Protein AF-A0A8D1JU21-F1 (afdb_monomer)

Structure (mmCIF, N/CA/C/O backbone):
data_AF-A0A8D1JU21-F1
#
_entry.id   AF-A0A8D1JU21-F1
#
loop_
_atom_site.group_PDB
_atom_site.id
_atom_site.type_symbol
_atom_site.label_atom_id
_atom_site.label_alt_id
_atom_site.label_comp_id
_atom_site.label_asym_id
_atom_site.label_entity_id
_atom_site.label_seq_id
_atom_site.pdbx_PDB_ins_code
_atom_site.Cartn_x
_atom_site.Cartn_y
_atom_site.Cartn_z
_atom_site.occupancy
_atom_site.B_iso_or_equiv
_atom_site.auth_seq_id
_atom_site.auth_comp_id
_atom_site.auth_asym_id
_atom_site.auth_atom_id
_atom_site.pdbx_PDB_model_num
ATOM 1 N N . MET A 1 1 ? -14.571 -33.513 -12.467 1.00 45.59 1 MET A N 1
ATOM 2 C CA . MET A 1 1 ? -14.997 -32.861 -13.726 1.00 45.59 1 MET A CA 1
ATOM 3 C C . MET A 1 1 ? -14.667 -31.379 -13.607 1.00 45.59 1 MET A C 1
ATOM 5 O O . MET A 1 1 ? -15.220 -30.727 -12.728 1.00 45.59 1 MET A O 1
ATOM 9 N N . VAL A 1 2 ? -13.700 -30.871 -14.375 1.00 54.62 2 VAL A N 1
ATOM 10 C CA . VAL A 1 2 ? -13.316 -29.449 -14.320 1.00 54.62 2 VAL A CA 1
ATOM 11 C C . VAL A 1 2 ? -14.451 -28.636 -14.946 1.00 54.62 2 VAL A C 1
ATOM 13 O O . VAL A 1 2 ? -14.721 -28.775 -16.135 1.00 54.62 2 VAL A O 1
ATOM 16 N N . LYS A 1 3 ? -15.159 -27.831 -14.147 1.00 68.69 3 LYS A N 1
ATOM 17 C CA . LYS A 1 3 ? -16.147 -26.875 -14.665 1.00 68.69 3 LYS A CA 1
ATOM 18 C C . LYS A 1 3 ? -15.389 -25.673 -15.221 1.00 68.69 3 LYS A C 1
ATOM 20 O O . LYS A 1 3 ? -14.838 -24.890 -14.452 1.00 68.69 3 LYS A O 1
ATOM 25 N N . LEU A 1 4 ? -15.331 -25.556 -16.544 1.00 71.62 4 LEU A N 1
ATOM 26 C CA . LEU A 1 4 ? -14.787 -24.371 -17.205 1.00 71.62 4 LEU A CA 1
ATOM 27 C C . LEU A 1 4 ? -15.724 -23.177 -16.986 1.00 71.62 4 LEU A C 1
ATOM 29 O O . LEU A 1 4 ? -16.941 -23.344 -16.870 1.00 71.62 4 LEU A O 1
ATOM 33 N N . ALA A 1 5 ? -15.153 -21.975 -16.910 1.00 70.94 5 ALA A N 1
ATOM 34 C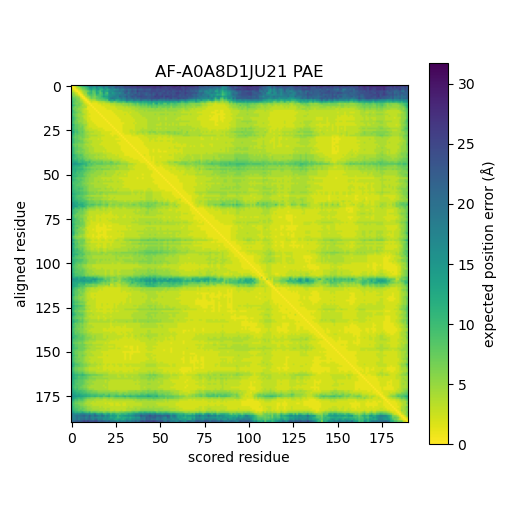 CA . ALA A 1 5 ? -15.939 -20.756 -16.779 1.00 70.94 5 ALA A CA 1
ATOM 35 C C . ALA A 1 5 ? -16.874 -20.596 -17.998 1.00 70.94 5 ALA A C 1
ATOM 37 O O . ALA A 1 5 ? -16.442 -20.841 -19.128 1.00 70.94 5 ALA A O 1
ATOM 38 N N . PRO A 1 6 ? -18.145 -20.200 -17.800 1.00 77.00 6 PRO A N 1
ATOM 39 C CA . PRO A 1 6 ? -19.079 -20.004 -18.905 1.00 77.00 6 PRO A CA 1
ATOM 40 C C . PRO A 1 6 ? -18.569 -18.920 -19.867 1.00 77.00 6 PRO A C 1
ATOM 42 O O . PRO A 1 6 ? -17.953 -17.946 -19.448 1.00 77.00 6 PRO A O 1
ATOM 45 N N . LEU A 1 7 ? -18.836 -19.057 -21.169 1.00 70.25 7 LEU A N 1
ATOM 46 C CA . LEU A 1 7 ? -18.402 -18.073 -22.177 1.00 70.25 7 LEU A CA 1
ATOM 47 C C . LEU A 1 7 ? -19.154 -16.729 -22.048 1.00 70.25 7 LEU A C 1
ATOM 49 O O . LEU A 1 7 ? -18.625 -15.665 -22.374 1.00 70.25 7 LEU A O 1
ATOM 53 N N . SER A 1 8 ? -20.380 -16.757 -21.519 1.00 76.50 8 SER A N 1
ATOM 54 C CA . SER A 1 8 ? -21.274 -15.607 -21.341 1.00 76.50 8 SER A CA 1
ATOM 55 C C . SER A 1 8 ? -21.279 -15.081 -19.899 1.00 76.50 8 SER A C 1
ATOM 57 O O . SER A 1 8 ? -22.296 -15.065 -19.212 1.00 76.50 8 SER A O 1
ATOM 59 N N . VAL A 1 9 ? -20.122 -14.627 -19.414 1.00 80.88 9 VAL A N 1
ATOM 60 C CA . VAL A 1 9 ? -20.016 -13.968 -18.099 1.00 80.88 9 VAL A CA 1
ATOM 61 C C . VAL A 1 9 ? -20.436 -12.491 -18.202 1.00 80.88 9 VAL A C 1
ATOM 63 O O . VAL A 1 9 ? -19.912 -11.799 -19.088 1.00 80.88 9 VAL A O 1
ATOM 66 N N . PRO A 1 10 ? -21.313 -11.982 -17.304 1.00 89.06 10 PRO A N 1
ATOM 67 C CA . PRO A 1 10 ? -21.701 -10.571 -17.259 1.00 89.06 10 PRO A CA 1
ATOM 68 C C . PRO A 1 10 ? -20.497 -9.631 -17.169 1.00 89.06 10 PRO A C 1
ATOM 70 O O . PRO A 1 10 ? -19.487 -9.961 -16.546 1.00 89.06 10 PRO A O 1
ATOM 73 N N . TRP A 1 11 ? -20.614 -8.433 -17.746 1.00 88.44 11 TRP A N 1
ATOM 74 C CA . TRP A 1 11 ? -19.519 -7.455 -17.795 1.00 88.44 11 TRP A CA 1
ATOM 75 C C . TRP A 1 11 ? -18.930 -7.135 -16.415 1.00 88.44 11 TRP A 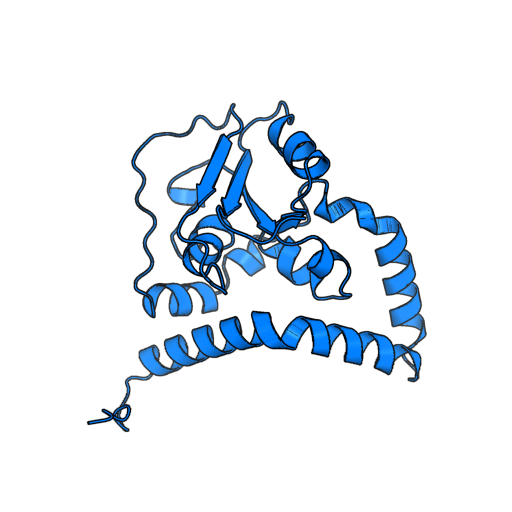C 1
ATOM 77 O O . TRP A 1 11 ? -17.713 -7.101 -16.246 1.00 88.44 11 TRP A O 1
ATOM 87 N N . GLU A 1 12 ? -19.781 -6.995 -15.401 1.00 91.06 12 GLU A N 1
ATOM 88 C CA . GLU A 1 12 ? -19.350 -6.729 -14.029 1.00 91.06 12 GLU A CA 1
ATOM 89 C C . GLU A 1 12 ? -18.441 -7.834 -13.476 1.00 91.06 12 GLU A C 1
ATOM 91 O O . GLU A 1 12 ? -17.374 -7.550 -12.936 1.00 91.06 12 GLU A O 1
ATOM 96 N N . ARG A 1 13 ? -18.789 -9.106 -13.695 1.00 91.25 13 ARG A N 1
ATOM 97 C CA . ARG A 1 13 ? -17.954 -10.243 -13.281 1.00 91.25 13 ARG A CA 1
ATOM 98 C C . ARG A 1 13 ? -16.607 -10.271 -14.010 1.00 91.25 13 ARG A C 1
ATOM 100 O O . ARG A 1 13 ? -15.609 -10.696 -13.426 1.00 91.25 13 ARG A O 1
ATOM 107 N N . ARG A 1 14 ? -16.535 -9.769 -15.248 1.00 93.06 14 ARG A N 1
ATOM 108 C CA . ARG A 1 14 ? -15.261 -9.605 -15.972 1.00 93.06 14 ARG A CA 1
ATOM 109 C C . ARG A 1 14 ? -14.391 -8.524 -15.335 1.00 93.06 14 ARG A C 1
ATOM 111 O O . ARG A 1 14 ? -13.206 -8.761 -15.140 1.00 93.06 14 ARG A O 1
ATOM 118 N N . LEU A 1 15 ? -14.973 -7.384 -14.956 1.00 94.62 15 LEU A N 1
ATOM 119 C CA . LEU A 1 15 ? -14.255 -6.318 -14.245 1.00 94.62 15 LEU A CA 1
ATOM 120 C C . LEU A 1 15 ? -13.762 -6.774 -12.867 1.00 94.62 15 LEU A C 1
ATOM 122 O O . LEU A 1 15 ? -12.632 -6.476 -12.496 1.00 94.62 15 LEU A O 1
ATOM 126 N N . GLN A 1 16 ? -14.573 -7.542 -12.139 1.00 95.94 16 GLN A N 1
ATOM 127 C CA . GLN A 1 16 ? -14.177 -8.179 -10.881 1.00 95.94 16 GLN A CA 1
ATOM 128 C C . GLN A 1 16 ? -13.002 -9.143 -11.071 1.00 95.94 16 GLN A C 1
ATOM 130 O O . GLN A 1 16 ? -12.009 -9.055 -10.354 1.00 95.94 16 GLN A O 1
ATOM 135 N N . THR A 1 17 ? -13.065 -10.000 -12.092 1.00 94.50 17 THR A N 1
ATOM 136 C CA . THR A 1 17 ? -11.958 -10.907 -12.428 1.00 94.50 17 THR A CA 1
ATOM 137 C C . THR A 1 17 ? -10.700 -10.125 -12.812 1.00 94.50 17 THR A C 1
ATOM 139 O O . THR A 1 17 ? -9.615 -10.442 -12.337 1.00 94.50 17 THR A O 1
ATOM 142 N N . LEU A 1 18 ? -10.832 -9.062 -13.613 1.00 95.25 18 LEU A N 1
ATOM 143 C CA . LEU A 1 18 ? -9.720 -8.188 -13.991 1.00 95.25 18 LEU A CA 1
ATOM 144 C C . LEU A 1 18 ? -9.098 -7.491 -12.774 1.00 95.25 18 LEU A C 1
ATOM 146 O O . LEU A 1 18 ? -7.877 -7.416 -12.685 1.00 95.25 18 LEU A O 1
ATOM 150 N N . ALA A 1 19 ? -9.911 -7.019 -11.828 1.00 95.88 19 ALA A N 1
ATOM 151 C CA . ALA A 1 19 ? -9.435 -6.412 -10.588 1.00 95.88 19 ALA A CA 1
ATOM 152 C C . ALA A 1 19 ? -8.627 -7.409 -9.745 1.00 95.88 19 ALA A C 1
ATOM 154 O O . ALA A 1 19 ? -7.557 -7.073 -9.245 1.00 95.88 19 ALA A O 1
ATOM 155 N N . VAL A 1 20 ? -9.092 -8.657 -9.638 1.00 95.12 20 VAL A N 1
ATOM 156 C CA . VAL A 1 20 ? -8.354 -9.715 -8.932 1.00 95.12 20 VAL A CA 1
ATOM 157 C C . VAL A 1 20 ? -7.071 -10.094 -9.667 1.00 95.12 20 VAL A C 1
ATOM 159 O O . VAL A 1 20 ? -6.035 -10.252 -9.029 1.00 95.12 20 VAL A O 1
ATOM 162 N N . LEU A 1 21 ? -7.097 -10.190 -10.998 1.00 94.75 21 LEU A N 1
ATOM 163 C CA . LEU A 1 21 ? -5.889 -10.432 -11.791 1.00 94.75 21 LEU A CA 1
ATOM 164 C C . LEU A 1 21 ? -4.874 -9.300 -11.623 1.00 94.75 21 LEU A C 1
ATOM 166 O O . LEU A 1 21 ? -3.693 -9.573 -11.425 1.00 94.75 21 LEU A O 1
ATOM 170 N N . GLN A 1 22 ? -5.328 -8.045 -11.640 1.00 94.56 22 GLN A N 1
ATOM 171 C CA . GLN A 1 22 ? -4.485 -6.888 -11.362 1.00 94.56 22 GLN A CA 1
ATOM 172 C C . GLN A 1 22 ? -3.894 -6.964 -9.951 1.00 94.56 22 GLN A C 1
ATOM 174 O O . GLN A 1 22 ? -2.698 -6.746 -9.803 1.00 94.56 22 GLN A O 1
ATOM 179 N N . TRP A 1 23 ? -4.686 -7.319 -8.936 1.00 94.25 23 TRP A N 1
ATOM 180 C CA . TRP A 1 23 ? -4.211 -7.506 -7.563 1.00 94.25 23 TRP A CA 1
ATOM 181 C C . TRP A 1 23 ? -3.122 -8.585 -7.461 1.00 94.25 23 TRP A C 1
ATOM 183 O O . TRP A 1 23 ? -2.042 -8.335 -6.925 1.00 94.25 23 TRP A O 1
ATOM 193 N N . VAL A 1 24 ? -3.374 -9.766 -8.031 1.00 93.69 24 VAL A N 1
ATOM 194 C CA . VAL A 1 24 ? -2.421 -10.888 -8.048 1.00 93.69 24 VAL A CA 1
ATOM 195 C C . VAL A 1 24 ? -1.141 -10.502 -8.788 1.00 93.69 24 VAL A C 1
ATOM 197 O O . VAL A 1 24 ? -0.042 -10.741 -8.292 1.00 93.69 24 VAL A O 1
ATOM 200 N N . PHE A 1 25 ? -1.265 -9.858 -9.949 1.00 93.12 25 PHE A N 1
ATOM 201 C CA . PHE A 1 25 ? -0.121 -9.381 -10.720 1.00 93.12 25 PHE A CA 1
ATOM 202 C C . PHE A 1 25 ? 0.678 -8.318 -9.959 1.00 93.12 25 PHE A C 1
ATOM 204 O O . PHE A 1 25 ? 1.908 -8.365 -9.938 1.00 93.12 25 PHE A O 1
ATOM 211 N N . SER A 1 26 ? -0.009 -7.391 -9.287 1.00 91.12 26 SER A N 1
ATOM 212 C CA . SER A 1 26 ? 0.632 -6.378 -8.452 1.00 91.12 26 SER A CA 1
ATOM 213 C C . SER A 1 26 ? 1.440 -6.991 -7.314 1.00 91.12 26 SER A C 1
ATOM 215 O O . SER A 1 26 ? 2.518 -6.494 -7.014 1.00 91.12 26 SER A O 1
ATOM 217 N N . PHE A 1 27 ? 0.962 -8.079 -6.715 1.00 88.44 27 PHE A N 1
ATOM 218 C CA . PHE A 1 27 ? 1.704 -8.780 -5.672 1.00 88.44 27 PHE A CA 1
ATOM 219 C C . PHE A 1 27 ? 2.900 -9.575 -6.222 1.00 88.44 27 PHE A C 1
ATOM 221 O O . PHE A 1 27 ? 3.970 -9.566 -5.622 1.00 88.44 27 PHE A O 1
ATOM 228 N N . LEU A 1 28 ? 2.739 -10.266 -7.358 1.00 91.44 28 LEU A N 1
ATOM 229 C CA . LEU A 1 28 ? 3.747 -11.210 -7.859 1.00 91.44 28 LEU A CA 1
ATOM 230 C C . LEU A 1 28 ? 4.838 -10.581 -8.731 1.00 91.44 28 LEU A C 1
ATOM 232 O O . LEU A 1 28 ? 5.959 -11.086 -8.724 1.00 91.44 28 LEU A O 1
ATOM 236 N N . ALA A 1 29 ? 4.510 -9.548 -9.513 1.00 94.94 29 ALA A N 1
ATOM 237 C CA . ALA A 1 29 ? 5.364 -9.068 -10.603 1.00 94.94 29 ALA A CA 1
ATOM 238 C C . ALA A 1 29 ? 5.691 -7.568 -10.551 1.00 94.94 29 ALA A C 1
ATOM 240 O O . ALA A 1 29 ? 6.676 -7.139 -11.156 1.00 94.94 29 ALA A O 1
ATOM 241 N N . LEU A 1 30 ? 4.885 -6.744 -9.870 1.00 95.38 30 LEU A N 1
ATOM 242 C CA . LEU A 1 30 ? 5.049 -5.287 -9.937 1.00 95.38 30 LEU A CA 1
ATOM 243 C C . LEU A 1 30 ? 6.392 -4.826 -9.375 1.00 95.38 30 LEU A C 1
ATOM 245 O O . LEU A 1 30 ? 7.040 -3.986 -9.984 1.00 95.38 30 LEU A O 1
ATOM 249 N N . ALA A 1 31 ? 6.844 -5.398 -8.263 1.00 95.38 31 ALA A N 1
ATOM 250 C CA . ALA A 1 31 ? 8.130 -5.053 -7.669 1.00 95.38 31 ALA A CA 1
ATOM 251 C C . ALA A 1 31 ? 9.319 -5.352 -8.601 1.00 95.38 31 ALA A C 1
ATOM 253 O O . ALA A 1 31 ? 10.248 -4.550 -8.731 1.00 95.38 31 ALA A O 1
ATOM 254 N N . GLN A 1 32 ? 9.270 -6.487 -9.295 1.00 96.56 32 GLN A N 1
ATOM 255 C CA . GLN A 1 32 ? 10.274 -6.910 -10.264 1.00 96.56 32 GLN A CA 1
ATOM 256 C C . GLN A 1 32 ? 10.259 -5.971 -11.469 1.00 96.56 32 GLN A C 1
ATOM 258 O O . GLN A 1 32 ? 11.313 -5.499 -11.890 1.00 96.56 32 GLN A O 1
ATOM 263 N N . ILE A 1 33 ? 9.071 -5.623 -11.971 1.00 97.12 33 ILE A N 1
ATOM 264 C CA . ILE A 1 33 ? 8.912 -4.651 -13.058 1.00 97.12 33 ILE A CA 1
ATOM 265 C C . ILE A 1 33 ? 9.464 -3.290 -12.642 1.00 97.12 33 ILE A C 1
ATOM 267 O O . ILE A 1 33 ? 10.258 -2.715 -13.379 1.00 97.12 33 ILE A O 1
ATOM 271 N N . CYS A 1 34 ? 9.115 -2.787 -11.457 1.00 97.00 34 CYS A N 1
ATOM 272 C CA . CYS A 1 34 ? 9.636 -1.522 -10.949 1.00 97.00 34 CYS A CA 1
ATOM 273 C C . CYS A 1 34 ? 11.168 -1.529 -10.845 1.00 97.00 34 CYS A C 1
ATOM 275 O O . CYS A 1 34 ? 11.807 -0.539 -11.196 1.00 97.00 34 CYS A O 1
ATOM 277 N N . THR A 1 35 ? 11.760 -2.651 -10.431 1.00 96.31 35 THR A N 1
ATOM 278 C CA . THR A 1 35 ? 13.218 -2.825 -10.370 1.00 96.31 35 THR A CA 1
ATOM 279 C C . THR A 1 35 ? 13.847 -2.791 -11.762 1.00 96.31 35 THR A C 1
ATOM 281 O O . THR A 1 35 ? 14.789 -2.035 -11.992 1.00 96.31 35 THR A O 1
ATOM 284 N N . VAL A 1 36 ? 13.303 -3.556 -12.714 1.00 97.31 36 VAL A N 1
ATOM 285 C CA . VAL A 1 36 ? 13.782 -3.584 -14.106 1.00 97.31 36 VAL A CA 1
ATOM 286 C C . VAL A 1 36 ? 13.641 -2.213 -14.761 1.00 97.31 36 VAL A C 1
ATOM 288 O O . VAL A 1 36 ? 14.565 -1.769 -15.432 1.00 97.31 36 VAL A O 1
ATOM 291 N N . VAL A 1 37 ? 12.528 -1.512 -14.536 1.00 96.81 37 VAL A N 1
ATOM 292 C CA . VAL A 1 37 ? 12.309 -0.151 -15.042 1.00 96.81 37 VAL A CA 1
ATOM 293 C C . VAL A 1 37 ? 13.323 0.815 -14.439 1.00 96.81 37 VAL A C 1
ATOM 295 O O . VAL A 1 37 ? 13.950 1.567 -15.179 1.00 96.81 37 VAL A O 1
ATOM 298 N N . PHE A 1 38 ? 13.531 0.782 -13.120 1.00 97.00 38 PHE A N 1
ATOM 299 C CA . PHE A 1 38 ? 14.497 1.652 -12.451 1.00 97.00 38 PHE A CA 1
ATOM 300 C C . PHE A 1 38 ? 15.920 1.454 -12.994 1.00 97.00 38 PHE A C 1
ATOM 302 O O . PHE A 1 38 ? 16.578 2.429 -13.364 1.00 97.00 38 PHE A O 1
ATOM 309 N N . ILE A 1 39 ? 16.365 0.195 -13.097 1.00 96.50 39 ILE A N 1
ATOM 310 C CA . ILE A 1 39 ? 17.678 -0.165 -13.647 1.00 96.50 39 ILE A CA 1
ATOM 311 C C . ILE A 1 39 ? 17.759 0.219 -15.125 1.00 96.50 39 ILE A C 1
ATOM 313 O O . ILE A 1 39 ? 18.716 0.862 -15.538 1.00 96.50 39 ILE A O 1
ATOM 317 N N . GLY A 1 40 ? 16.743 -0.117 -15.919 1.00 96.56 40 GLY A N 1
ATOM 318 C CA . GLY A 1 40 ? 16.687 0.206 -17.341 1.00 96.56 40 GLY A CA 1
ATOM 319 C C . GLY A 1 40 ? 16.809 1.706 -17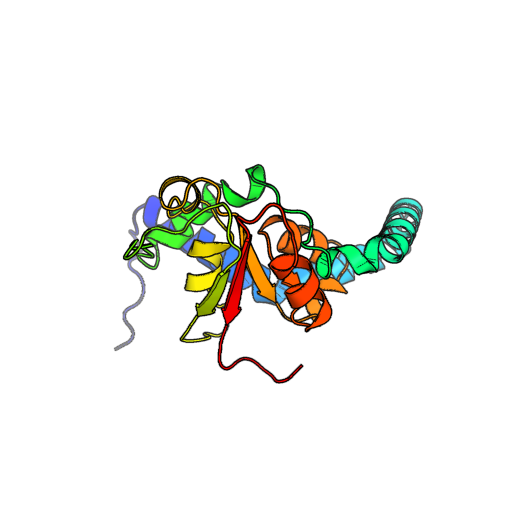.599 1.00 96.56 40 GLY A C 1
ATOM 320 O O . GLY A 1 40 ? 17.590 2.110 -18.453 1.00 96.56 40 GLY A O 1
ATOM 321 N N . LEU A 1 41 ? 16.120 2.544 -16.815 1.00 96.38 41 LEU A N 1
ATOM 322 C CA . LEU A 1 41 ? 16.187 4.003 -16.936 1.00 96.38 41 LEU A CA 1
ATOM 323 C C . LEU A 1 41 ? 17.608 4.556 -16.740 1.00 96.38 41 LEU A C 1
ATOM 325 O O . LEU A 1 41 ? 17.960 5.514 -17.432 1.00 96.38 41 LEU A O 1
ATOM 329 N N . LEU A 1 42 ? 18.440 3.935 -15.890 1.00 95.75 42 LEU A N 1
ATOM 330 C CA . LEU A 1 42 ? 19.850 4.322 -15.704 1.00 95.75 42 LEU A CA 1
ATOM 331 C C . LEU A 1 42 ? 20.686 4.163 -16.983 1.00 95.75 42 LEU A C 1
ATOM 333 O O . LEU A 1 42 ? 21.656 4.892 -17.163 1.00 95.75 42 LEU A O 1
ATOM 337 N N . PHE A 1 43 ? 20.295 3.262 -17.887 1.00 96.56 43 PHE A N 1
ATOM 338 C CA . PHE A 1 43 ? 20.970 3.028 -19.170 1.00 96.56 43 PHE A CA 1
ATOM 339 C C . PHE A 1 43 ? 20.336 3.797 -20.340 1.00 96.56 43 PHE A C 1
ATOM 341 O O . PHE A 1 43 ? 20.671 3.562 -21.500 1.00 96.56 43 PHE A O 1
ATOM 348 N N . THR A 1 44 ? 19.415 4.723 -20.064 1.00 96.50 44 THR A N 1
ATOM 349 C CA . THR A 1 44 ? 18.767 5.559 -21.086 1.00 96.50 44 THR A CA 1
ATOM 350 C C . THR A 1 44 ? 19.130 7.033 -20.918 1.00 96.50 44 THR A C 1
ATOM 352 O O . THR A 1 44 ? 19.730 7.448 -19.928 1.00 96.50 44 THR A O 1
ATOM 355 N N . ARG A 1 45 ? 18.669 7.878 -21.850 1.00 95.56 45 ARG A N 1
ATOM 356 C CA . ARG A 1 45 ? 18.757 9.346 -21.730 1.00 95.56 45 ARG A CA 1
ATOM 357 C C . ARG A 1 45 ? 18.078 9.918 -20.471 1.00 95.56 45 ARG A C 1
ATOM 359 O O . ARG A 1 45 ? 18.289 11.080 -20.153 1.00 95.56 45 ARG A O 1
ATOM 366 N N . PHE A 1 46 ? 17.253 9.123 -19.785 1.00 94.69 46 PHE A N 1
ATOM 367 C CA . PHE A 1 46 ? 16.499 9.510 -18.591 1.00 94.69 46 PHE A CA 1
ATOM 368 C C . PHE A 1 46 ? 17.220 9.177 -17.273 1.00 94.69 46 PHE A C 1
ATOM 370 O O . PHE A 1 46 ? 16.612 9.295 -16.210 1.00 94.69 46 PHE A O 1
ATOM 377 N N . TRP A 1 47 ? 18.500 8.787 -17.313 1.00 96.44 47 TRP A N 1
ATOM 378 C CA . TRP A 1 47 ? 19.273 8.378 -16.132 1.00 96.44 47 TRP A CA 1
ATOM 379 C C . TRP A 1 47 ? 19.262 9.413 -14.997 1.00 96.44 47 TRP A C 1
ATOM 381 O O . TRP A 1 47 ? 19.247 9.043 -13.822 1.00 96.44 47 TRP A O 1
ATOM 391 N N . SER A 1 48 ? 19.214 10.708 -15.329 1.00 95.88 48 SER A N 1
ATOM 392 C CA . SER A 1 48 ? 19.182 11.794 -14.347 1.00 95.88 48 SER A CA 1
ATOM 393 C C . SER A 1 48 ? 17.946 11.719 -13.447 1.00 95.88 48 SER A C 1
ATOM 395 O O . SER A 1 48 ? 18.063 11.931 -12.242 1.00 95.88 48 SER A O 1
ATOM 397 N N . PHE A 1 49 ? 16.783 11.325 -13.980 1.00 95.31 49 PHE A N 1
ATOM 398 C CA . PHE A 1 49 ? 15.577 11.104 -13.176 1.00 95.31 49 PHE A CA 1
ATOM 399 C C . PHE A 1 49 ? 15.751 9.947 -12.193 1.00 95.31 49 PHE A C 1
ATOM 401 O O . PHE A 1 49 ? 15.347 10.068 -11.038 1.00 95.31 49 PHE A O 1
ATOM 408 N N . SER A 1 50 ? 16.392 8.853 -12.615 1.00 95.62 50 SER A N 1
ATOM 409 C CA . SER A 1 50 ? 16.693 7.733 -11.719 1.00 95.62 50 SER A CA 1
ATOM 410 C C . SER A 1 50 ? 17.649 8.137 -10.601 1.00 95.62 50 SER A C 1
ATOM 412 O O . SER A 1 50 ? 17.431 7.734 -9.465 1.00 95.62 50 SER A O 1
ATOM 414 N N . ILE A 1 51 ? 18.664 8.962 -10.876 1.00 96.75 51 ILE A N 1
ATOM 415 C CA . ILE A 1 51 ? 19.596 9.451 -9.844 1.00 96.75 51 ILE A CA 1
ATOM 416 C C . ILE A 1 51 ? 18.911 10.408 -8.867 1.00 96.75 51 ILE A C 1
ATOM 418 O O . ILE A 1 51 ? 19.102 10.286 -7.655 1.00 96.75 51 ILE A O 1
ATOM 422 N N . LEU A 1 52 ? 18.071 11.320 -9.362 1.00 97.00 52 LEU A N 1
ATOM 423 C CA . LEU A 1 52 ? 17.264 12.194 -8.507 1.00 97.00 52 LEU A CA 1
ATOM 424 C C . LEU A 1 52 ? 16.325 11.374 -7.614 1.00 97.00 52 LEU A C 1
ATOM 426 O O . LEU A 1 52 ? 16.283 11.590 -6.402 1.00 97.00 52 LEU A O 1
ATOM 430 N N . TYR A 1 53 ? 15.634 10.385 -8.187 1.00 96.56 53 TYR A N 1
ATOM 431 C CA . TYR A 1 53 ? 14.785 9.474 -7.426 1.00 96.56 53 TYR A CA 1
ATOM 432 C C . TYR A 1 53 ? 15.587 8.639 -6.423 1.00 96.56 53 TYR A C 1
ATOM 434 O O . TYR A 1 53 ? 15.143 8.483 -5.294 1.00 96.56 53 TYR A O 1
ATOM 442 N N . ALA A 1 54 ? 16.767 8.131 -6.788 1.00 96.62 54 ALA A N 1
ATOM 443 C CA . ALA A 1 54 ? 17.632 7.354 -5.898 1.00 96.62 54 ALA A CA 1
ATOM 444 C C . ALA A 1 54 ? 18.122 8.185 -4.709 1.00 96.62 54 ALA A C 1
ATOM 4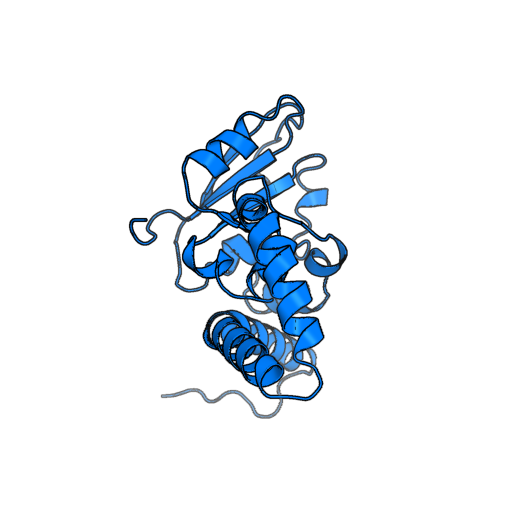46 O O . ALA A 1 54 ? 18.148 7.704 -3.579 1.00 96.62 54 ALA A O 1
ATOM 447 N N . THR A 1 55 ? 18.469 9.447 -4.963 1.00 97.44 55 THR A N 1
ATOM 448 C CA . THR A 1 55 ? 18.879 10.396 -3.924 1.00 97.44 55 THR A CA 1
ATOM 449 C C . THR A 1 55 ? 17.727 10.639 -2.961 1.00 97.44 55 THR A C 1
ATOM 451 O O . THR A 1 55 ? 17.888 10.471 -1.755 1.00 97.44 55 THR A O 1
ATOM 454 N N . TRP A 1 56 ? 16.542 10.958 -3.491 1.00 97.06 56 TRP A N 1
ATOM 455 C CA . TRP A 1 56 ? 15.342 11.099 -2.675 1.00 97.06 56 TRP A CA 1
ATOM 456 C C . TRP A 1 56 ? 15.045 9.814 -1.901 1.00 97.06 56 TRP A C 1
ATOM 458 O O . TRP A 1 56 ? 14.866 9.866 -0.695 1.00 97.06 56 TRP A O 1
ATOM 468 N N . TRP A 1 57 ? 15.085 8.653 -2.555 1.00 96.00 57 TRP A N 1
ATOM 469 C CA . TRP A 1 57 ? 14.874 7.351 -1.931 1.00 96.00 57 TRP A CA 1
ATOM 470 C C . TRP A 1 57 ? 15.807 7.108 -0.747 1.00 96.00 57 TRP A C 1
ATOM 472 O O . TRP A 1 57 ? 15.345 6.701 0.317 1.00 96.00 57 TRP A O 1
ATOM 482 N N . TYR A 1 58 ? 17.095 7.399 -0.899 1.00 96.12 58 TYR A N 1
ATOM 483 C CA . TYR A 1 58 ? 18.056 7.244 0.184 1.00 96.12 58 TYR A CA 1
ATOM 484 C C . TYR A 1 58 ? 17.746 8.161 1.375 1.00 96.12 58 TYR A C 1
ATOM 486 O O . TYR A 1 58 ? 17.766 7.703 2.518 1.00 96.12 58 TYR A O 1
ATOM 494 N N . LEU A 1 59 ? 17.426 9.432 1.112 1.00 96.50 59 LEU A N 1
ATOM 495 C CA . LEU A 1 59 ? 17.039 10.399 2.148 1.00 96.50 59 LEU A CA 1
ATOM 496 C C . LEU A 1 59 ? 15.721 10.016 2.836 1.00 96.50 59 LEU A C 1
ATOM 498 O O . LEU A 1 59 ? 15.495 10.346 3.994 1.00 96.50 59 LEU A O 1
ATOM 502 N N . ASP A 1 60 ? 14.863 9.309 2.114 1.00 96.06 60 ASP A N 1
ATOM 503 C CA . ASP A 1 60 ? 13.490 9.004 2.482 1.00 96.06 60 ASP A CA 1
ATOM 504 C C . ASP A 1 60 ? 13.289 7.625 3.136 1.00 96.06 60 ASP A C 1
ATOM 506 O O . ASP A 1 60 ? 12.167 7.236 3.481 1.00 96.06 60 ASP A O 1
ATOM 510 N N . ARG A 1 61 ? 14.379 6.868 3.295 1.00 93.00 61 ARG A N 1
ATOM 511 C CA . ARG A 1 61 ? 14.389 5.447 3.676 1.00 93.00 61 ARG A CA 1
ATOM 512 C C . ARG A 1 61 ? 13.645 5.115 4.971 1.00 93.00 61 ARG A C 1
ATOM 514 O O . ARG A 1 61 ? 13.148 4.003 5.094 1.00 93.00 61 ARG A O 1
ATOM 521 N N . ASP A 1 62 ? 13.545 6.064 5.901 1.00 94.88 62 ASP A N 1
ATOM 522 C CA . ASP A 1 62 ? 12.932 5.843 7.215 1.00 94.88 62 ASP A CA 1
ATOM 523 C C . ASP A 1 62 ? 11.401 6.015 7.196 1.00 94.88 62 ASP A C 1
ATOM 525 O O . ASP A 1 62 ? 10.713 5.629 8.141 1.00 94.88 62 ASP A O 1
ATOM 529 N N . THR A 1 63 ? 10.825 6.550 6.114 1.00 95.44 63 THR A N 1
ATOM 530 C CA . THR A 1 63 ? 9.380 6.833 6.046 1.00 95.44 63 THR A CA 1
ATOM 531 C C . THR A 1 63 ? 8.469 5.610 6.228 1.00 95.44 63 THR A C 1
ATOM 533 O O . THR A 1 63 ? 7.470 5.733 6.944 1.00 95.44 63 THR A O 1
ATOM 536 N N . PRO A 1 64 ? 8.770 4.424 5.661 1.00 94.31 64 PRO A N 1
ATOM 537 C CA . PRO A 1 64 ? 8.001 3.206 5.927 1.00 94.31 64 PRO A CA 1
ATOM 538 C C . PRO A 1 64 ? 7.890 2.867 7.416 1.00 94.31 64 PRO A C 1
ATOM 540 O O . PRO A 1 64 ? 6.855 2.367 7.856 1.00 94.31 64 PRO A O 1
ATOM 543 N N . HIS A 1 65 ? 8.929 3.192 8.190 1.00 94.56 65 HIS A N 1
ATOM 544 C CA . HIS A 1 65 ? 8.980 2.972 9.631 1.00 94.56 65 HIS A CA 1
ATOM 545 C C . HIS A 1 65 ? 8.208 4.057 10.398 1.00 94.56 65 HIS A C 1
ATOM 547 O O . HIS A 1 65 ? 7.712 3.820 11.492 1.00 94.56 65 HIS A O 1
ATOM 553 N N . GLN A 1 66 ? 8.014 5.238 9.811 1.00 93.69 66 GLN A N 1
ATOM 554 C CA . GLN A 1 66 ? 7.388 6.397 10.461 1.00 93.69 66 GLN A CA 1
ATOM 555 C C . GLN A 1 66 ? 5.907 6.604 10.076 1.00 93.69 66 GLN A C 1
ATOM 557 O O . GLN A 1 66 ? 5.364 7.708 10.164 1.00 93.69 66 GLN A O 1
ATOM 562 N N . GLY A 1 67 ? 5.222 5.530 9.668 1.00 90.50 67 GLY A N 1
ATOM 563 C CA . GLY A 1 67 ? 3.792 5.540 9.329 1.00 90.50 67 GLY A CA 1
ATOM 564 C C . GLY A 1 67 ? 3.474 5.681 7.836 1.00 90.50 67 GLY A C 1
ATOM 565 O O . GLY A 1 67 ? 2.296 5.702 7.474 1.00 90.50 67 GLY A O 1
ATOM 566 N N . GLY A 1 68 ? 4.495 5.736 6.973 1.00 92.88 68 GLY A N 1
ATOM 567 C CA . GLY A 1 68 ? 4.346 5.739 5.518 1.00 92.88 68 GLY A CA 1
ATOM 568 C C . GLY A 1 68 ? 3.725 7.018 4.938 1.00 92.88 68 GLY A C 1
ATOM 569 O O . GLY A 1 68 ? 3.626 8.057 5.591 1.00 92.88 68 GLY A O 1
ATOM 570 N N . ARG A 1 69 ? 3.294 6.939 3.673 1.00 93.50 69 ARG A N 1
ATOM 571 C CA . ARG A 1 69 ? 2.630 8.023 2.922 1.00 93.50 69 ARG A CA 1
ATOM 572 C C . ARG A 1 69 ? 1.292 7.579 2.364 1.00 93.50 69 ARG A C 1
ATOM 574 O O . ARG A 1 69 ? 1.157 7.326 1.171 1.00 93.50 69 ARG A O 1
ATOM 581 N N . ARG A 1 70 ? 0.294 7.493 3.230 1.00 95.06 70 ARG A N 1
ATOM 582 C CA . ARG A 1 70 ? -1.060 7.107 2.834 1.00 95.06 70 ARG A CA 1
ATOM 583 C C . ARG A 1 70 ? -1.687 8.123 1.864 1.00 95.06 70 ARG A C 1
ATOM 585 O O . ARG A 1 70 ? -1.558 9.327 2.062 1.00 95.06 70 ARG A O 1
ATOM 592 N N . SER A 1 71 ? -2.414 7.635 0.856 1.00 96.50 71 SER A N 1
ATOM 593 C CA . SER A 1 71 ? -3.136 8.449 -0.130 1.00 96.50 71 SER A CA 1
ATOM 594 C C . SER A 1 71 ? -4.603 8.039 -0.218 1.00 96.50 71 SER A C 1
ATOM 596 O O . SER A 1 71 ? -4.926 6.960 -0.713 1.00 96.50 71 SER A O 1
ATOM 598 N N . GLU A 1 72 ? -5.516 8.921 0.195 1.00 95.62 72 GLU A N 1
ATOM 599 C CA . GLU A 1 72 ? -6.958 8.645 0.105 1.00 95.62 72 GLU A CA 1
ATOM 600 C C . GLU A 1 72 ? -7.437 8.427 -1.329 1.00 95.62 72 GLU A C 1
ATOM 602 O O . GLU A 1 72 ? -8.327 7.613 -1.564 1.00 95.62 72 GLU A O 1
ATOM 607 N N . ALA A 1 73 ? -6.813 9.090 -2.306 1.00 96.06 73 ALA A N 1
ATOM 608 C CA . ALA A 1 73 ? -7.151 8.899 -3.710 1.00 96.06 73 ALA A CA 1
ATOM 609 C C . ALA A 1 73 ? -6.938 7.440 -4.142 1.00 96.06 73 ALA A C 1
ATOM 611 O O . ALA A 1 73 ? -7.819 6.861 -4.776 1.00 96.06 73 ALA A O 1
ATOM 612 N N . ILE A 1 74 ? -5.809 6.835 -3.752 1.00 95.44 74 ILE A N 1
ATOM 613 C CA . ILE A 1 74 ? -5.498 5.437 -4.080 1.00 95.44 74 ILE A CA 1
ATOM 614 C C . ILE A 1 74 ? -6.400 4.493 -3.290 1.00 95.44 74 ILE A C 1
ATOM 616 O O . ILE A 1 74 ? -6.962 3.568 -3.872 1.00 95.44 74 ILE A O 1
ATOM 620 N N . ARG A 1 75 ? -6.628 4.751 -1.997 1.00 96.94 75 ARG A N 1
ATOM 621 C CA . ARG A 1 75 ? -7.522 3.931 -1.157 1.00 96.94 75 ARG A CA 1
ATOM 622 C C . ARG A 1 75 ? -8.970 3.924 -1.655 1.00 96.94 75 ARG A C 1
ATOM 624 O O . ARG A 1 75 ? -9.668 2.929 -1.469 1.00 96.94 75 ARG A O 1
ATOM 631 N N . CYS A 1 76 ? -9.403 4.989 -2.327 1.00 97.44 76 CYS A N 1
ATOM 632 C CA . CYS A 1 76 ? -10.736 5.132 -2.913 1.00 97.44 76 CYS A CA 1
ATOM 633 C C . CYS A 1 76 ? -10.849 4.657 -4.375 1.00 97.44 76 CYS A C 1
ATOM 635 O O . CYS A 1 76 ? -11.911 4.827 -4.983 1.00 97.44 76 CYS A O 1
ATOM 637 N N . TRP A 1 77 ? -9.803 4.065 -4.972 1.00 96.38 77 TRP A N 1
ATOM 638 C CA . TRP A 1 77 ? -9.890 3.577 -6.351 1.00 96.38 77 TRP A CA 1
ATOM 639 C C . TRP A 1 77 ? -11.024 2.567 -6.541 1.00 96.38 77 TRP A C 1
ATOM 641 O O . TRP A 1 77 ? -11.225 1.634 -5.762 1.00 96.38 77 TRP A O 1
ATOM 651 N N . ARG A 1 78 ? -11.752 2.721 -7.652 1.00 95.94 78 ARG A N 1
ATOM 652 C CA . ARG A 1 78 ? -12.926 1.896 -7.974 1.00 95.94 78 ARG A CA 1
ATOM 653 C C . ARG A 1 78 ? -12.587 0.412 -8.147 1.00 95.94 78 ARG A C 1
ATOM 655 O O . ARG A 1 78 ? -13.448 -0.428 -7.905 1.00 95.94 78 ARG A O 1
ATOM 662 N N . VAL A 1 79 ? -11.342 0.093 -8.511 1.00 95.81 79 VAL A N 1
ATOM 663 C CA . VAL A 1 79 ? -10.850 -1.289 -8.645 1.00 95.81 79 VAL A CA 1
ATOM 664 C C . VAL A 1 79 ? -10.999 -2.089 -7.347 1.00 95.81 79 VAL A C 1
ATOM 666 O O . VAL A 1 79 ? -11.359 -3.263 -7.389 1.00 95.81 79 VAL A O 1
ATOM 669 N N . TRP A 1 80 ? -10.858 -1.440 -6.186 1.00 96.69 80 TRP A N 1
ATOM 670 C CA . TRP A 1 80 ? -11.005 -2.100 -4.889 1.00 96.69 80 TRP A CA 1
ATOM 671 C C . TRP A 1 80 ? -12.435 -2.551 -4.609 1.00 96.69 80 TRP A C 1
ATOM 673 O O . TRP A 1 80 ? -12.628 -3.589 -3.985 1.00 96.69 80 TRP A O 1
ATOM 683 N N . LYS A 1 81 ? -13.442 -1.832 -5.124 1.00 96.75 81 LYS A N 1
ATOM 684 C CA . LYS A 1 81 ? -14.848 -2.256 -5.019 1.00 96.75 81 LYS A CA 1
ATOM 685 C C . LYS A 1 81 ? -15.084 -3.549 -5.800 1.00 96.75 81 LYS A C 1
ATOM 687 O O . LYS A 1 81 ? -15.648 -4.491 -5.261 1.00 96.75 81 LYS A O 1
ATOM 692 N N . TYR A 1 82 ? -14.544 -3.641 -7.015 1.00 97.12 82 TYR A N 1
ATOM 693 C CA . TYR A 1 82 ? -14.620 -4.866 -7.811 1.00 97.12 82 TYR A CA 1
ATOM 694 C C . TYR A 1 82 ? -13.895 -6.048 -7.149 1.00 97.12 82 TYR A C 1
ATOM 696 O O . TYR A 1 82 ? -14.414 -7.161 -7.153 1.00 97.12 82 TYR A O 1
ATOM 704 N N . MET A 1 83 ? -12.728 -5.817 -6.538 1.00 95.00 83 MET A N 1
ATOM 705 C CA . MET A 1 83 ? -12.017 -6.852 -5.778 1.00 95.00 83 MET A CA 1
ATOM 706 C C . MET A 1 83 ? -12.834 -7.329 -4.565 1.00 95.00 83 MET A C 1
ATOM 708 O O . MET A 1 83 ? -12.983 -8.533 -4.354 1.00 95.00 83 MET A O 1
ATOM 712 N N . LYS A 1 84 ? -13.406 -6.392 -3.799 1.00 96.12 84 LYS A N 1
ATOM 713 C CA . LYS A 1 84 ? -14.292 -6.675 -2.664 1.00 96.12 84 LYS A CA 1
ATOM 714 C C . LYS A 1 84 ? -15.502 -7.518 -3.089 1.00 96.12 84 LYS A C 1
ATOM 716 O O . LYS A 1 84 ? -15.800 -8.513 -2.434 1.00 96.12 84 LYS A O 1
ATOM 721 N N . ASP A 1 85 ? -16.167 -7.154 -4.185 1.00 96.44 85 ASP A N 1
ATOM 722 C CA . ASP A 1 85 ? -17.378 -7.833 -4.670 1.00 96.44 85 ASP A CA 1
ATOM 723 C C . ASP A 1 85 ? -17.092 -9.202 -5.324 1.00 96.44 85 ASP A C 1
ATOM 725 O O . ASP A 1 85 ? -17.983 -10.055 -5.395 1.00 96.44 85 ASP A O 1
ATOM 729 N N . TYR A 1 86 ? -15.854 -9.446 -5.777 1.00 95.19 86 TYR A N 1
ATOM 730 C CA . TYR A 1 86 ? -15.422 -10.766 -6.251 1.00 95.19 86 TYR A CA 1
ATOM 731 C C . TYR A 1 86 ? -15.347 -11.795 -5.111 1.00 95.19 86 TYR A C 1
ATOM 733 O O . TYR A 1 86 ? -15.803 -12.925 -5.279 1.00 95.19 86 TYR A O 1
ATOM 741 N N . PHE A 1 87 ? -14.774 -11.406 -3.962 1.00 93.06 87 PHE A N 1
ATOM 742 C CA . PHE A 1 87 ? -14.549 -12.259 -2.778 1.00 93.06 87 PHE A CA 1
ATOM 743 C C . PHE A 1 87 ? -15.591 -12.071 -1.654 1.00 93.06 87 PHE A C 1
ATOM 745 O O . PHE A 1 87 ? -15.346 -12.462 -0.515 1.00 93.06 87 PHE A O 1
ATOM 752 N N . PRO A 1 88 ? -16.789 -11.575 -1.987 1.00 93.81 88 PRO A N 1
ATOM 753 C CA . PRO A 1 88 ? -17.737 -10.909 -1.071 1.00 93.81 88 PRO A CA 1
ATOM 754 C C . PRO A 1 88 ? -17.174 -10.406 0.277 1.00 93.81 88 PRO A C 1
ATOM 756 O O . PRO A 1 88 ? -17.665 -10.766 1.344 1.00 93.81 88 PRO A O 1
ATOM 759 N N . ILE A 1 89 ? -16.139 -9.561 0.249 1.00 96.12 89 ILE A N 1
ATOM 760 C CA . ILE A 1 89 ? -15.488 -9.077 1.477 1.00 96.12 89 ILE A CA 1
ATOM 761 C C . ILE A 1 89 ? -16.377 -8.035 2.166 1.00 96.12 89 ILE A C 1
ATOM 763 O O . ILE A 1 89 ? -16.831 -7.068 1.549 1.00 96.12 89 ILE A O 1
ATOM 767 N N . SER A 1 90 ? -16.585 -8.202 3.470 1.00 96.00 90 SER A N 1
ATOM 768 C CA . SER A 1 90 ? -17.317 -7.260 4.318 1.00 96.00 90 SER A CA 1
ATOM 769 C C . SER A 1 90 ? -16.541 -6.944 5.592 1.00 96.00 90 SER A C 1
ATOM 771 O O . SER A 1 90 ? -15.900 -7.829 6.162 1.00 96.00 90 SER A O 1
ATOM 773 N N . LEU A 1 91 ? -16.659 -5.704 6.068 1.00 96.75 91 LEU A N 1
ATOM 774 C CA . LEU A 1 91 ? -16.162 -5.274 7.371 1.00 96.75 91 LEU A CA 1
ATOM 775 C C . LEU A 1 91 ? -17.348 -5.100 8.322 1.00 96.75 91 LEU A C 1
ATOM 777 O O . LEU A 1 91 ? -18.197 -4.241 8.100 1.00 96.75 91 LEU A O 1
ATOM 781 N N . VAL A 1 92 ? -17.417 -5.927 9.366 1.00 96.88 92 VAL A N 1
ATOM 782 C CA . VAL A 1 92 ? -18.480 -5.865 10.378 1.00 96.88 92 VAL A CA 1
ATOM 783 C C . VAL A 1 92 ? -17.921 -5.216 11.635 1.00 96.88 92 VAL A C 1
ATOM 785 O O . VAL A 1 92 ? -16.974 -5.722 12.236 1.00 96.88 92 VAL A O 1
ATOM 788 N N . LYS A 1 93 ? -18.509 -4.089 12.035 1.00 96.00 93 LYS A N 1
ATOM 789 C CA . LYS A 1 93 ? -18.162 -3.402 13.278 1.00 96.00 93 LYS A CA 1
ATOM 790 C C . LYS A 1 93 ? -18.843 -4.090 14.458 1.00 96.00 93 LYS A C 1
ATOM 792 O O . LYS A 1 93 ? -20.064 -4.193 14.489 1.00 96.00 93 LYS A O 1
ATOM 797 N N . THR A 1 94 ? -18.050 -4.530 15.429 1.00 96.44 94 THR A N 1
ATOM 798 C CA . THR A 1 94 ? -18.533 -5.209 16.644 1.00 96.44 94 THR A CA 1
ATOM 799 C C . THR A 1 94 ? -18.357 -4.379 17.912 1.00 96.44 94 THR A C 1
ATOM 801 O O . THR A 1 94 ? -18.984 -4.674 18.924 1.00 96.44 94 THR A O 1
ATOM 804 N N . ALA A 1 95 ? -17.521 -3.342 17.865 1.00 95.31 95 ALA A N 1
ATOM 805 C CA . ALA A 1 95 ? -17.271 -2.441 18.978 1.00 95.31 95 ALA A CA 1
ATOM 806 C C . ALA A 1 95 ? -16.950 -1.032 18.472 1.00 95.31 95 ALA A C 1
ATOM 808 O O . ALA A 1 95 ? -16.467 -0.844 17.351 1.00 95.31 95 ALA A O 1
ATOM 809 N N . GLU A 1 96 ? -17.207 -0.045 19.323 1.00 96.75 96 GLU A N 1
ATOM 810 C CA . GLU A 1 96 ? -16.744 1.323 19.121 1.00 96.75 96 GLU A CA 1
ATOM 811 C C . GLU A 1 96 ? -15.248 1.431 19.436 1.00 96.75 96 GLU A C 1
ATOM 813 O O . GLU A 1 96 ? -14.759 0.835 20.398 1.00 96.75 96 GLU A O 1
ATOM 818 N N . LEU A 1 97 ? -14.525 2.205 18.625 1.00 97.19 97 LEU A N 1
ATOM 819 C CA . LEU A 1 97 ? -13.120 2.534 18.853 1.00 97.19 97 LEU A CA 1
ATOM 820 C C . LEU A 1 97 ? -13.017 4.031 19.139 1.00 97.19 97 LEU A C 1
ATOM 822 O O . LEU A 1 97 ? -13.437 4.849 18.326 1.00 97.19 97 LEU A O 1
ATOM 826 N N . ASP A 1 98 ? -12.463 4.368 20.297 1.00 97.38 98 ASP A N 1
ATOM 827 C CA . ASP A 1 98 ? -12.200 5.727 20.758 1.00 97.38 98 ASP A CA 1
ATOM 828 C C . ASP A 1 98 ? -11.038 6.339 19.950 1.00 97.38 98 ASP A C 1
ATOM 830 O O . ASP A 1 98 ? -9.898 5.876 20.073 1.00 97.38 98 ASP A O 1
ATOM 834 N N . PRO A 1 99 ? -11.275 7.396 19.148 1.00 97.12 99 PRO A N 1
ATOM 835 C CA . PRO A 1 99 ? -10.235 8.020 18.332 1.00 97.12 99 PRO A CA 1
ATOM 836 C C . PRO A 1 99 ? -9.106 8.677 19.131 1.00 97.12 99 PRO A C 1
ATOM 838 O O . PRO A 1 99 ? -8.091 9.036 18.545 1.00 97.12 99 PRO A O 1
ATOM 841 N N . SER A 1 100 ? -9.238 8.830 20.452 1.00 97.00 100 SER A N 1
ATOM 842 C CA . SER A 1 100 ? -8.150 9.310 21.312 1.00 97.00 100 SER A CA 1
ATOM 843 C C . SER A 1 100 ? -7.121 8.225 21.660 1.00 97.00 100 SER A C 1
ATOM 845 O O . SER A 1 100 ? -6.068 8.529 22.223 1.00 97.00 100 SER A O 1
ATOM 847 N N . ARG A 1 101 ? -7.380 6.959 21.300 1.00 97.50 101 ARG A N 1
ATOM 848 C CA . ARG A 1 101 ? -6.518 5.808 21.611 1.00 97.50 101 ARG A CA 1
ATOM 849 C C . ARG A 1 101 ? -5.904 5.197 20.359 1.00 97.50 101 ARG A C 1
ATOM 851 O O . ARG A 1 101 ? -6.447 5.307 19.263 1.00 97.50 101 ARG A O 1
ATOM 858 N N . ASN A 1 102 ? -4.763 4.537 20.537 1.00 98.12 102 ASN A N 1
ATOM 859 C CA . ASN A 1 102 ? -4.143 3.715 19.502 1.00 98.12 102 ASN A CA 1
ATOM 860 C C . ASN A 1 102 ? -4.460 2.237 19.751 1.00 98.12 102 ASN A C 1
ATOM 862 O O . ASN A 1 102 ? -4.556 1.798 20.898 1.00 98.12 102 ASN A O 1
ATOM 866 N N . TYR A 1 103 ? -4.596 1.474 18.672 1.00 97.94 103 TYR A N 1
ATOM 867 C CA . TYR A 1 103 ? -5.032 0.085 18.683 1.00 97.94 103 TYR A CA 1
ATOM 868 C C . T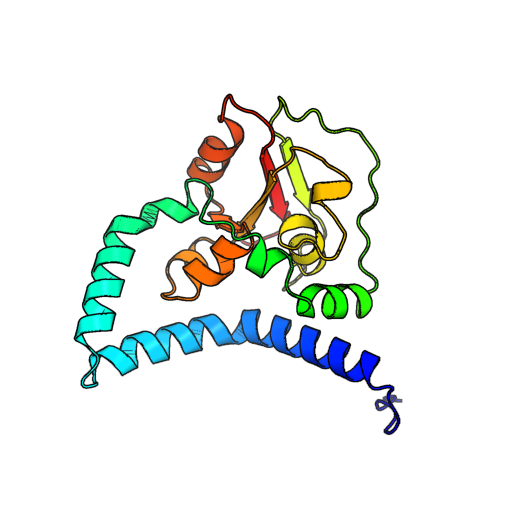YR A 1 103 ? -4.033 -0.801 17.951 1.00 97.94 103 TYR A C 1
ATOM 870 O O . TYR A 1 103 ? -3.541 -0.446 16.882 1.00 97.94 103 TYR A O 1
ATOM 878 N N . LEU A 1 104 ? -3.787 -1.984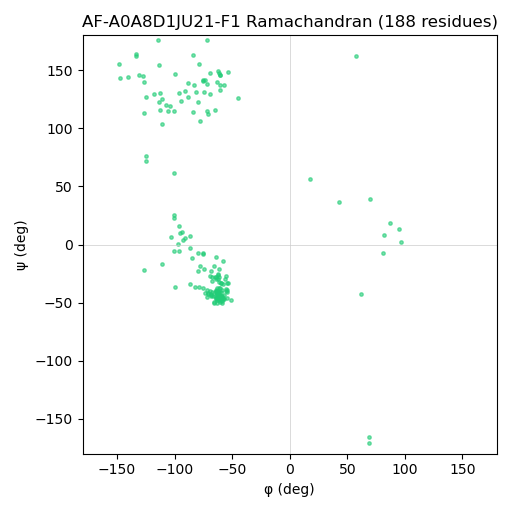 18.506 1.00 97.00 104 LEU A N 1
ATOM 879 C CA . LEU A 1 104 ? -3.086 -3.070 17.835 1.00 97.00 104 LEU A CA 1
ATOM 880 C C . LEU A 1 104 ? -4.111 -4.148 17.482 1.00 97.00 104 LEU A C 1
ATOM 882 O O . LEU A 1 104 ? -4.783 -4.673 18.368 1.00 97.00 104 LEU A O 1
ATOM 886 N N . ALA A 1 105 ? -4.251 -4.455 16.197 1.00 95.75 105 ALA A N 1
ATOM 887 C CA . ALA A 1 105 ? -5.203 -5.429 15.685 1.00 95.75 105 ALA A CA 1
ATOM 888 C C . ALA A 1 105 ? -4.464 -6.641 15.113 1.00 95.75 105 ALA A C 1
ATOM 890 O O . ALA A 1 105 ? -3.556 -6.495 14.302 1.00 95.75 105 ALA A O 1
ATOM 891 N N . GLY A 1 106 ? -4.874 -7.844 15.507 1.00 95.00 106 GLY A N 1
ATOM 892 C CA . GLY A 1 106 ? -4.431 -9.079 14.863 1.00 95.00 106 GLY A CA 1
ATOM 893 C C . GLY A 1 106 ? -5.347 -9.444 13.695 1.00 95.00 106 GLY A C 1
ATOM 894 O O . GLY A 1 106 ? -6.567 -9.345 13.814 1.00 95.00 106 GLY A O 1
ATOM 895 N N . PHE A 1 107 ? -4.774 -9.896 12.582 1.00 92.81 107 PHE A N 1
ATOM 896 C CA . PHE A 1 107 ? -5.499 -10.433 11.435 1.00 92.81 107 PHE A CA 1
ATOM 897 C C . PHE A 1 107 ? -5.118 -11.895 11.197 1.00 92.81 107 PHE A C 1
ATOM 899 O O . PHE A 1 107 ? -3.939 -12.227 11.092 1.00 92.81 107 PHE A O 1
ATOM 906 N N . HIS A 1 108 ? -6.126 -12.755 11.066 1.00 90.94 108 HIS A N 1
ATOM 907 C CA . HIS A 1 108 ? -5.980 -14.180 10.789 1.00 90.94 108 HIS A CA 1
ATOM 908 C C . HIS A 1 108 ? -7.172 -14.670 9.943 1.00 90.94 108 HIS A C 1
ATOM 910 O O . HIS A 1 108 ? -8.292 -14.217 10.195 1.00 90.94 108 HIS A O 1
ATOM 916 N N . PRO A 1 109 ? -6.985 -15.601 8.983 1.00 87.12 109 PRO A N 1
ATOM 917 C CA . PRO A 1 109 ? -5.735 -16.270 8.600 1.00 87.12 109 PRO A CA 1
ATOM 918 C C . PRO A 1 109 ? -4.821 -15.410 7.721 1.00 87.12 109 PRO A C 1
ATOM 920 O O . PRO A 1 109 ? -5.297 -14.541 7.000 1.00 87.12 109 PRO A O 1
ATOM 923 N N . HIS A 1 110 ? -3.511 -15.685 7.744 1.00 78.12 110 HIS A N 1
ATOM 924 C CA . HIS A 1 110 ? -2.510 -14.886 7.025 1.00 78.12 110 HIS A CA 1
ATOM 925 C C . HIS A 1 110 ? -2.779 -14.811 5.514 1.00 78.12 110 HIS A C 1
ATOM 927 O O . HIS A 1 110 ? -2.769 -13.729 4.930 1.00 78.12 110 HIS A O 1
ATOM 933 N N . GLY A 1 111 ? -3.080 -15.951 4.879 1.00 79.38 111 GLY A N 1
ATOM 934 C CA . GLY A 1 111 ? -3.192 -16.059 3.421 1.00 79.38 111 GLY A CA 1
ATOM 935 C C . GLY A 1 111 ? -1.903 -15.636 2.693 1.00 79.38 111 GLY A C 1
ATOM 936 O O . GLY A 1 111 ? -1.037 -14.972 3.247 1.00 79.38 111 GLY A O 1
ATOM 937 N N . ILE A 1 112 ? -1.738 -16.011 1.424 1.00 78.94 112 ILE A N 1
ATOM 938 C CA . ILE A 1 112 ? -0.540 -15.587 0.667 1.00 78.94 112 ILE A CA 1
ATOM 939 C C . ILE A 1 112 ? -0.607 -14.089 0.341 1.00 78.94 112 ILE A C 1
ATOM 941 O O . ILE A 1 112 ? 0.380 -13.376 0.463 1.00 78.94 112 ILE A O 1
ATOM 945 N N . LEU A 1 113 ? -1.789 -13.609 -0.052 1.00 83.44 113 LEU A N 1
ATOM 946 C CA . LEU A 1 113 ? -1.999 -12.230 -0.504 1.00 83.44 113 LEU A CA 1
ATOM 947 C C . LEU A 1 113 ? -2.608 -11.322 0.569 1.00 83.44 113 LEU A C 1
ATOM 949 O O . LEU A 1 113 ? -2.821 -10.143 0.303 1.00 83.44 113 LEU A O 1
ATOM 953 N N . ALA A 1 114 ? -2.985 -11.880 1.725 1.00 88.75 114 ALA A N 1
ATOM 954 C CA . ALA A 1 114 ? -3.713 -11.186 2.788 1.00 88.75 114 ALA A CA 1
ATOM 955 C C . ALA A 1 114 ? -4.866 -10.290 2.279 1.00 88.75 114 ALA A C 1
ATOM 957 O O . ALA A 1 114 ? -5.121 -9.212 2.817 1.00 88.75 114 ALA A O 1
ATOM 958 N N . THR A 1 115 ? -5.578 -10.731 1.230 1.00 92.44 115 THR A N 1
ATOM 959 C CA . THR A 1 115 ? -6.554 -9.903 0.502 1.00 92.44 115 THR A CA 1
ATOM 960 C C . THR A 1 115 ? -7.617 -9.320 1.428 1.00 92.44 115 THR A C 1
ATOM 962 O O . THR A 1 115 ? -7.973 -8.157 1.277 1.00 92.44 115 THR A O 1
ATOM 965 N N . GLY A 1 116 ? -8.089 -10.076 2.423 1.00 93.69 116 GLY A N 1
ATOM 966 C CA . GLY A 1 116 ? -9.051 -9.574 3.408 1.00 93.69 116 GLY A CA 1
ATOM 967 C C . GLY A 1 116 ? -8.503 -8.420 4.256 1.00 93.69 116 GLY A C 1
ATOM 968 O O . GLY A 1 116 ? -9.200 -7.423 4.443 1.00 93.69 116 GLY A O 1
ATOM 969 N N . ALA A 1 117 ? -7.253 -8.517 4.720 1.00 94.88 117 ALA A N 1
ATOM 970 C CA . ALA A 1 117 ? -6.603 -7.467 5.504 1.00 94.88 117 ALA A CA 1
ATOM 971 C C . ALA A 1 117 ? -6.395 -6.214 4.655 1.00 94.88 117 ALA A C 1
ATOM 973 O O . ALA A 1 117 ? -6.814 -5.128 5.049 1.00 94.88 117 ALA A O 1
ATOM 974 N N . PHE A 1 118 ? -5.821 -6.375 3.458 1.00 95.31 118 PHE A N 1
ATOM 975 C CA . PHE A 1 118 ? -5.585 -5.258 2.549 1.00 95.31 118 PHE A CA 1
ATOM 976 C C . PHE A 1 118 ? -6.896 -4.576 2.142 1.00 95.31 118 PHE A C 1
ATOM 978 O O . PHE A 1 118 ? -7.016 -3.359 2.239 1.00 95.31 118 PHE A O 1
ATOM 985 N N . THR A 1 119 ? -7.916 -5.343 1.747 1.00 96.38 119 THR A N 1
ATOM 986 C CA . THR A 1 119 ? -9.213 -4.783 1.330 1.00 96.38 119 THR A CA 1
ATOM 987 C C . THR A 1 119 ? -9.843 -3.954 2.448 1.00 96.38 119 THR A C 1
ATOM 989 O O . THR A 1 119 ? -10.314 -2.851 2.186 1.00 96.38 119 THR A O 1
ATOM 992 N N . ASN A 1 120 ? -9.819 -4.446 3.690 1.00 97.19 120 ASN A N 1
ATOM 993 C CA . ASN A 1 120 ? -10.484 -3.782 4.810 1.00 97.19 120 ASN A CA 1
ATOM 994 C C . ASN A 1 120 ? -9.677 -2.642 5.439 1.00 97.19 120 ASN A C 1
ATOM 996 O O . ASN A 1 120 ? -10.270 -1.659 5.867 1.00 97.19 120 ASN A O 1
ATOM 1000 N N . LEU A 1 121 ? -8.352 -2.765 5.531 1.00 97.00 121 LEU A N 1
ATOM 1001 C CA . LEU A 1 121 ? -7.505 -1.794 6.234 1.00 97.00 121 LEU A CA 1
ATOM 1002 C C . LEU A 1 121 ? -6.835 -0.811 5.267 1.00 97.00 121 LEU A C 1
ATOM 1004 O O . LEU A 1 121 ? -6.715 0.378 5.564 1.00 97.00 121 LEU A O 1
ATOM 1008 N N . CYS A 1 122 ? -6.445 -1.274 4.081 1.00 97.06 122 CYS A N 1
ATOM 1009 C CA . CYS A 1 122 ? -5.687 -0.476 3.119 1.00 97.06 122 CYS A CA 1
ATOM 1010 C C . CYS A 1 122 ? -6.548 0.189 2.042 1.00 97.06 122 CYS A C 1
ATOM 1012 O O . CYS A 1 122 ? -6.025 0.976 1.262 1.00 97.06 122 CYS A O 1
ATOM 1014 N N . THR A 1 123 ? -7.854 -0.07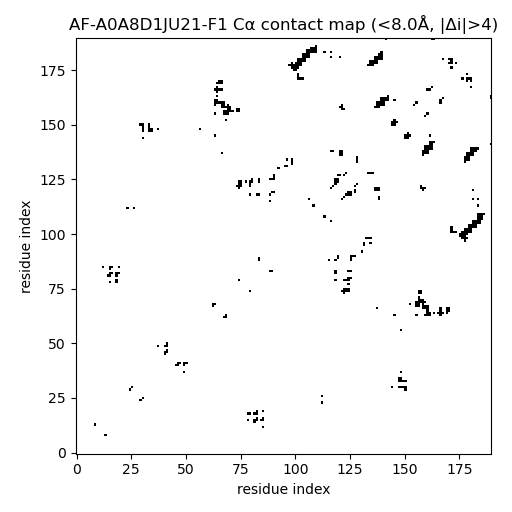8 1.978 1.00 97.38 123 THR A N 1
ATOM 1015 C CA . THR A 1 123 ? -8.756 0.546 0.995 1.00 97.38 123 THR A CA 1
ATOM 1016 C C . THR A 1 123 ? -10.032 1.049 1.661 1.00 97.38 123 THR A C 1
ATOM 1018 O O . THR A 1 123 ? -10.369 0.636 2.765 1.00 97.38 123 THR A O 1
ATOM 1021 N N . GLU A 1 124 ? -10.775 1.914 0.976 1.00 97.62 124 GLU A N 1
ATOM 1022 C CA . GLU A 1 124 ? -12.108 2.360 1.405 1.00 97.62 124 GLU A CA 1
ATOM 1023 C C . GLU A 1 124 ? -13.240 1.555 0.740 1.00 97.62 124 GLU A C 1
ATOM 1025 O O . GLU A 1 124 ? -14.403 1.954 0.763 1.00 97.62 124 GLU A O 1
ATOM 1030 N N . SER A 1 125 ? -12.936 0.397 0.141 1.00 97.25 125 SER A N 1
ATOM 1031 C CA . SER A 1 125 ? -13.945 -0.428 -0.544 1.00 97.25 125 SER A CA 1
ATOM 1032 C C . SER A 1 125 ? -15.025 -0.989 0.388 1.00 97.25 125 SER A C 1
ATOM 1034 O O . SER A 1 125 ? -16.159 -1.183 -0.056 1.00 97.25 125 SER A O 1
ATOM 1036 N N . THR A 1 126 ? -14.703 -1.200 1.668 1.00 97.38 126 THR A N 1
ATOM 1037 C CA . THR A 1 126 ? -15.645 -1.621 2.719 1.00 97.38 126 THR A CA 1
ATOM 1038 C C . THR A 1 126 ? -16.073 -0.486 3.650 1.00 97.38 126 THR A C 1
ATOM 1040 O O . THR A 1 126 ? -16.799 -0.732 4.609 1.00 97.38 126 THR A O 1
ATOM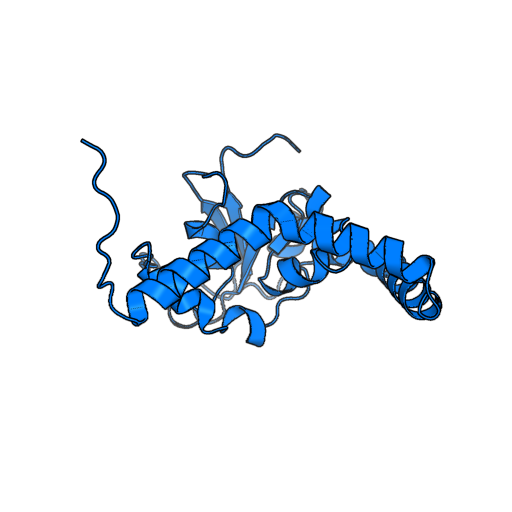 1043 N N . GLY A 1 127 ? -15.678 0.760 3.356 1.00 96.94 127 GLY A N 1
ATOM 1044 C CA . GLY A 1 127 ? -16.087 1.941 4.120 1.00 96.94 127 GLY A CA 1
ATOM 1045 C C . GLY A 1 127 ? -15.482 2.015 5.523 1.00 96.94 127 GLY A C 1
ATOM 1046 O O . GLY A 1 127 ? -16.175 2.416 6.460 1.00 96.94 127 GLY A O 1
ATOM 1047 N N . PHE A 1 128 ? -14.210 1.628 5.685 1.00 97.75 128 PHE A N 1
ATOM 1048 C CA . PHE A 1 128 ? -13.531 1.620 6.985 1.00 97.75 128 PHE A CA 1
ATOM 1049 C C . PHE A 1 128 ? -13.676 2.962 7.707 1.00 97.75 128 PHE A C 1
ATOM 1051 O O . PHE A 1 128 ? -14.066 2.994 8.874 1.00 97.75 128 PHE A O 1
ATOM 1058 N N . SER A 1 129 ? -13.420 4.072 7.007 1.00 96.88 129 SER A N 1
ATOM 1059 C CA . SER A 1 129 ? -13.450 5.409 7.610 1.00 96.88 129 SER A CA 1
ATOM 1060 C C . SER A 1 129 ? -14.865 5.853 8.011 1.00 96.88 129 SER A C 1
ATOM 1062 O O . SER A 1 129 ? -15.013 6.695 8.893 1.00 96.88 129 SER A O 1
ATOM 1064 N N . SER A 1 130 ? -15.911 5.276 7.405 1.00 97.12 130 SER A N 1
ATOM 1065 C CA . SER A 1 130 ? -17.307 5.488 7.813 1.00 97.12 130 SER A CA 1
ATOM 1066 C C . SER A 1 130 ? -17.682 4.663 9.048 1.00 97.12 130 SER A C 1
ATOM 1068 O O . SER A 1 130 ? -18.433 5.142 9.891 1.00 97.12 130 SER A O 1
ATOM 1070 N N . LEU A 1 131 ? -17.162 3.437 9.172 1.00 97.50 131 LEU A N 1
ATOM 1071 C CA . LEU A 1 131 ? -17.415 2.566 10.327 1.00 97.50 131 LEU A CA 1
ATOM 1072 C C . LEU A 1 131 ? -16.636 3.006 11.574 1.00 97.50 131 LEU A C 1
ATOM 1074 O O . LEU A 1 131 ? -17.165 2.944 12.686 1.00 97.50 131 LEU A O 1
ATOM 1078 N N . PHE A 1 132 ? -15.400 3.468 11.386 1.00 97.75 132 PHE A N 1
ATOM 1079 C CA . PHE A 1 132 ? -14.487 3.889 12.446 1.00 97.75 132 PHE A CA 1
ATOM 1080 C C . PHE A 1 132 ? -14.008 5.330 12.206 1.00 97.75 132 PHE A C 1
ATOM 1082 O O . PHE A 1 132 ? -12.852 5.552 11.829 1.00 97.75 132 PHE A O 1
ATOM 1089 N N . PRO A 1 133 ? -14.888 6.332 12.393 1.00 97.19 133 PRO A N 1
ATOM 1090 C CA . PRO A 1 133 ? -14.536 7.726 12.160 1.00 97.19 133 PRO A CA 1
ATOM 1091 C C . PRO A 1 133 ? -13.385 8.153 13.076 1.00 97.19 133 PRO A C 1
ATOM 1093 O O . PRO A 1 133 ? -13.385 7.878 14.271 1.00 97.19 133 PRO A O 1
ATOM 1096 N N . GLY A 1 134 ? -12.383 8.823 12.507 1.00 96.69 134 GLY A N 1
ATOM 1097 C CA . GLY A 1 134 ? -11.188 9.253 13.241 1.00 96.69 134 GLY A CA 1
ATOM 1098 C C . GLY A 1 134 ? -10.124 8.167 13.440 1.00 96.69 134 GLY A C 1
ATOM 1099 O O . GLY A 1 134 ? -9.018 8.501 13.860 1.00 96.69 134 GLY A O 1
ATOM 1100 N N . ILE A 1 135 ? -10.400 6.909 13.076 1.00 98.00 135 ILE A N 1
ATOM 1101 C CA . ILE A 1 135 ? -9.411 5.828 13.111 1.00 98.00 135 ILE A CA 1
ATOM 1102 C C . ILE A 1 135 ? -8.686 5.718 11.766 1.00 98.00 135 ILE A C 1
ATOM 1104 O O . ILE A 1 135 ? -9.283 5.672 10.691 1.00 98.00 135 ILE A O 1
ATOM 1108 N N . ARG A 1 136 ? -7.360 5.644 11.827 1.00 97.25 136 ARG A N 1
ATOM 1109 C CA . ARG A 1 136 ? -6.441 5.524 10.701 1.00 97.25 136 ARG A CA 1
ATOM 1110 C C . ARG A 1 136 ? -5.809 4.136 10.722 1.00 97.25 136 ARG A C 1
ATOM 1112 O O . ARG A 1 136 ? -4.923 3.891 11.542 1.00 97.25 136 ARG A O 1
ATOM 1119 N N . PRO A 1 137 ? -6.254 3.224 9.845 1.00 97.44 137 PRO A N 1
ATOM 1120 C CA . PRO A 1 137 ? -5.649 1.909 9.743 1.00 97.44 137 PRO A CA 1
ATOM 1121 C C . PRO A 1 137 ? -4.284 1.982 9.051 1.00 97.44 137 PRO A C 1
ATOM 1123 O O . PRO A 1 137 ? -4.104 2.712 8.071 1.00 97.44 137 PRO A O 1
ATOM 1126 N N . HIS A 1 138 ? -3.365 1.177 9.568 1.00 97.62 138 HIS A N 1
ATOM 1127 C CA . HIS A 1 138 ? -2.059 0.835 9.026 1.00 97.62 138 HIS A CA 1
ATOM 1128 C C . HIS A 1 138 ? -1.943 -0.689 8.997 1.00 97.62 138 HIS A C 1
ATOM 1130 O O . HIS A 1 138 ? -2.453 -1.355 9.897 1.00 97.62 138 HIS A O 1
ATOM 1136 N N . LEU A 1 139 ? -1.277 -1.252 7.992 1.00 96.94 139 LEU A N 1
ATOM 1137 C CA . LEU A 1 139 ? -1.063 -2.699 7.890 1.00 96.94 139 LEU A CA 1
ATOM 1138 C C . LEU A 1 139 ? 0.428 -2.996 7.766 1.00 96.94 139 LEU A C 1
ATOM 1140 O O . LEU A 1 139 ? 1.092 -2.436 6.895 1.00 96.94 139 LEU A O 1
ATOM 1144 N N . MET A 1 140 ? 0.947 -3.868 8.626 1.00 95.69 140 MET A N 1
ATOM 1145 C CA . MET A 1 140 ? 2.356 -4.256 8.581 1.00 95.69 140 MET A CA 1
ATOM 1146 C C . MET A 1 140 ? 2.636 -5.151 7.372 1.00 95.69 140 MET A C 1
ATOM 1148 O O . MET A 1 140 ? 1.840 -6.028 7.027 1.00 95.69 140 MET A O 1
ATOM 1152 N N . MET A 1 141 ? 3.765 -4.895 6.720 1.00 93.50 141 MET A N 1
ATOM 1153 C CA . MET A 1 141 ? 4.229 -5.583 5.522 1.00 93.50 141 MET A CA 1
ATOM 1154 C C . MET A 1 141 ? 5.733 -5.792 5.594 1.00 93.50 141 MET A C 1
ATOM 1156 O O . MET A 1 141 ? 6.453 -4.895 6.022 1.00 93.50 141 MET A O 1
ATOM 1160 N N . LEU A 1 142 ? 6.175 -6.935 5.066 1.00 92.44 142 LEU A N 1
ATOM 1161 C CA . LEU A 1 142 ? 7.573 -7.339 5.012 1.00 92.44 142 LEU A CA 1
ATOM 1162 C C . LEU A 1 142 ? 8.501 -6.213 4.550 1.00 92.44 142 LEU A C 1
ATOM 1164 O O . LEU A 1 142 ? 8.348 -5.657 3.454 1.00 92.44 142 LEU A O 1
ATOM 1168 N N . ASN A 1 143 ? 9.524 -5.952 5.364 1.00 93.25 143 ASN A N 1
ATOM 1169 C CA . ASN A 1 143 ? 10.474 -4.851 5.193 1.00 93.25 143 ASN A CA 1
ATOM 1170 C C . ASN A 1 143 ? 11.186 -4.842 3.835 1.00 93.25 143 ASN A C 1
ATOM 1172 O O . ASN A 1 143 ? 11.521 -3.779 3.304 1.00 93.25 143 ASN A O 1
ATOM 1176 N N . LEU A 1 144 ? 11.383 -6.021 3.236 1.00 93.19 144 LEU A N 1
ATOM 1177 C CA . LEU A 1 144 ? 11.986 -6.173 1.911 1.00 93.19 144 LEU A CA 1
ATOM 1178 C C . LEU A 1 144 ? 11.262 -5.340 0.843 1.00 93.19 144 LEU A C 1
ATOM 1180 O O . LEU A 1 144 ? 11.912 -4.726 -0.003 1.00 93.19 144 LEU A O 1
ATOM 1184 N N . TRP A 1 145 ? 9.931 -5.272 0.898 1.00 93.88 145 TRP A N 1
ATOM 1185 C CA . TRP A 1 145 ? 9.133 -4.583 -0.113 1.00 93.88 145 TRP A CA 1
ATOM 1186 C C . TRP A 1 145 ? 9.336 -3.068 -0.115 1.00 93.88 145 TRP A C 1
ATOM 1188 O O . TRP A 1 145 ? 9.259 -2.435 -1.169 1.00 93.88 145 TRP A O 1
ATOM 1198 N N . PHE A 1 146 ? 9.679 -2.483 1.033 1.00 95.62 146 PHE A N 1
ATOM 1199 C CA . PHE A 1 146 ? 9.978 -1.056 1.132 1.00 95.62 146 PHE A CA 1
ATOM 1200 C C . PHE A 1 146 ? 11.355 -0.677 0.569 1.00 95.62 146 PHE A C 1
ATOM 1202 O O . PHE A 1 146 ? 11.653 0.505 0.399 1.00 95.62 146 PHE A O 1
ATOM 1209 N N . ARG A 1 147 ? 12.184 -1.666 0.211 1.00 94.75 147 ARG A N 1
ATOM 1210 C CA . ARG A 1 147 ? 13.466 -1.467 -0.482 1.00 94.75 147 ARG A CA 1
ATOM 1211 C C . ARG A 1 147 ? 13.346 -1.562 -2.004 1.00 94.75 147 ARG A C 1
ATOM 1213 O O . ARG A 1 147 ? 14.355 -1.492 -2.695 1.00 94.75 147 ARG A O 1
ATOM 1220 N N . VAL A 1 148 ? 12.142 -1.730 -2.544 1.00 96.44 148 VAL A N 1
ATOM 1221 C CA . VAL A 1 148 ? 11.932 -1.779 -3.994 1.00 96.44 148 VAL A CA 1
ATOM 1222 C C . VAL A 1 148 ? 11.550 -0.381 -4.502 1.00 96.44 148 VAL A C 1
ATOM 1224 O O . VAL A 1 148 ? 10.563 0.187 -4.017 1.00 96.44 148 VAL A O 1
ATOM 1227 N N . PRO A 1 149 ? 12.291 0.196 -5.472 1.00 95.69 149 PRO A N 1
ATOM 1228 C CA . PRO A 1 149 ? 11.988 1.523 -6.008 1.00 95.69 149 PRO A CA 1
ATOM 1229 C C . PRO A 1 149 ? 10.597 1.533 -6.644 1.00 95.69 149 PRO A C 1
ATOM 1231 O O . PRO A 1 149 ? 10.179 0.533 -7.218 1.00 95.69 149 PRO A O 1
ATOM 1234 N N . PHE A 1 150 ? 9.884 2.653 -6.544 1.00 95.81 150 PHE A N 1
ATOM 1235 C CA . PHE A 1 150 ? 8.497 2.894 -6.978 1.00 95.81 150 PHE A CA 1
ATOM 1236 C C . PHE A 1 150 ? 7.432 2.029 -6.283 1.00 95.81 150 PHE A C 1
ATOM 1238 O O . PHE A 1 150 ? 6.393 2.540 -5.867 1.00 95.81 150 PHE A O 1
ATOM 1245 N N . PHE A 1 151 ? 7.688 0.733 -6.103 1.00 96.69 151 PHE A N 1
ATOM 1246 C CA . PHE A 1 151 ? 6.791 -0.194 -5.424 1.00 96.69 151 PHE A CA 1
ATOM 1247 C C . PHE A 1 151 ? 6.575 0.195 -3.963 1.00 96.69 151 PHE A C 1
ATOM 1249 O O . PHE A 1 151 ? 5.433 0.185 -3.505 1.00 96.69 151 PHE A O 1
ATOM 1256 N N . ARG A 1 152 ? 7.636 0.623 -3.257 1.00 95.81 152 ARG A N 1
ATOM 1257 C CA . ARG A 1 152 ? 7.518 1.099 -1.871 1.00 95.81 152 ARG A CA 1
ATOM 1258 C C . ARG A 1 152 ? 6.501 2.233 -1.729 1.00 95.81 152 ARG A C 1
ATOM 1260 O O . ARG A 1 152 ? 5.733 2.261 -0.774 1.00 95.81 152 ARG A O 1
ATOM 1267 N N . ASP A 1 153 ? 6.475 3.149 -2.695 1.00 95.69 153 ASP A N 1
ATOM 1268 C CA . ASP A 1 153 ? 5.588 4.312 -2.680 1.00 95.69 153 ASP A CA 1
ATOM 1269 C C . ASP A 1 153 ? 4.142 3.893 -2.948 1.00 95.69 153 ASP A C 1
ATOM 1271 O O . ASP A 1 153 ? 3.218 4.359 -2.279 1.00 95.69 153 ASP A O 1
ATOM 1275 N N . TYR A 1 154 ? 3.953 2.938 -3.862 1.00 95.56 154 TYR A N 1
ATOM 1276 C CA . TYR A 1 154 ? 2.652 2.338 -4.129 1.00 95.56 154 TYR A CA 1
ATOM 1277 C C . TYR A 1 154 ? 2.074 1.636 -2.892 1.00 95.56 154 TYR A C 1
ATOM 1279 O O . TYR A 1 154 ? 0.938 1.919 -2.513 1.00 95.56 154 TYR A O 1
ATOM 1287 N N . ILE A 1 155 ? 2.836 0.783 -2.202 1.00 96.00 155 ILE A N 1
ATOM 1288 C CA . ILE A 1 155 ? 2.324 0.087 -1.009 1.00 96.00 155 ILE A CA 1
ATOM 1289 C C . ILE A 1 155 ? 2.106 1.047 0.171 1.00 96.00 155 ILE A C 1
ATOM 1291 O O . ILE A 1 155 ? 1.069 0.982 0.831 1.00 96.00 155 ILE A O 1
ATOM 1295 N N . MET A 1 156 ? 3.001 2.019 0.391 1.00 97.25 156 MET A N 1
ATOM 1296 C CA . MET A 1 156 ? 2.806 3.048 1.421 1.00 97.25 156 MET A CA 1
ATOM 1297 C C . MET A 1 156 ? 1.535 3.869 1.184 1.00 97.25 156 MET A C 1
ATOM 1299 O O . MET A 1 156 ? 0.865 4.255 2.142 1.00 97.25 156 MET A O 1
ATOM 1303 N N . SER A 1 157 ? 1.161 4.092 -0.078 1.00 96.44 157 SER A N 1
ATOM 1304 C CA . SER A 1 157 ? -0.064 4.815 -0.424 1.00 96.44 157 SER A CA 1
ATOM 1305 C C . SER A 1 157 ? -1.346 4.127 0.050 1.00 96.44 157 SER A C 1
ATOM 1307 O O . SER A 1 157 ? -2.305 4.809 0.418 1.00 96.44 157 SER A O 1
ATOM 1309 N N . GLY A 1 158 ? -1.336 2.795 0.152 1.00 95.25 158 GLY A N 1
ATOM 1310 C CA . GLY A 1 158 ? -2.407 2.014 0.774 1.00 95.25 158 GLY A CA 1
ATOM 1311 C C . GLY A 1 158 ? -2.413 2.078 2.305 1.00 95.25 158 GLY A C 1
ATOM 1312 O O . GLY A 1 158 ? -3.342 1.584 2.930 1.00 95.25 158 GLY A O 1
ATOM 1313 N N . GLY A 1 159 ? -1.405 2.689 2.933 1.00 96.31 159 GLY A N 1
ATOM 1314 C CA . GLY A 1 159 ? -1.227 2.687 4.387 1.00 96.31 159 GLY A CA 1
ATOM 1315 C C . GLY A 1 159 ? -0.447 1.479 4.910 1.00 96.31 159 GLY A C 1
ATOM 1316 O O . GLY A 1 159 ? -0.536 1.174 6.099 1.00 96.31 159 GLY A O 1
ATOM 1317 N N . LEU A 1 160 ? 0.303 0.783 4.046 1.00 97.12 160 LEU A N 1
ATOM 1318 C CA . LEU A 1 160 ? 1.226 -0.251 4.505 1.00 97.12 160 LEU A CA 1
ATOM 1319 C C . LEU A 1 160 ? 2.476 0.366 5.132 1.00 97.12 160 LEU A C 1
ATOM 1321 O O . LEU A 1 160 ? 2.990 1.381 4.656 1.00 97.12 160 LEU A O 1
ATOM 1325 N N . VAL A 1 161 ? 2.951 -0.274 6.196 1.00 97.38 161 VAL A N 1
ATOM 1326 C CA . VAL A 1 161 ? 4.098 0.154 7.006 1.00 97.38 161 VAL A CA 1
ATOM 1327 C C . VAL A 1 161 ? 5.036 -1.020 7.266 1.00 97.38 161 VAL A C 1
ATOM 1329 O O . VAL A 1 161 ? 4.650 -2.177 7.086 1.00 97.38 161 VAL A O 1
ATOM 1332 N N . ALA A 1 162 ? 6.265 -0.710 7.658 1.00 96.44 162 ALA A N 1
ATOM 1333 C CA . ALA A 1 162 ? 7.297 -1.693 7.963 1.00 96.44 162 ALA A CA 1
ATOM 1334 C C . ALA A 1 162 ? 6.894 -2.615 9.136 1.00 96.44 162 ALA A C 1
ATOM 1336 O O . ALA A 1 162 ? 6.165 -2.204 10.042 1.00 96.44 162 ALA A O 1
ATOM 1337 N N . SER A 1 163 ? 7.340 -3.871 9.108 1.00 94.25 163 SER A N 1
ATOM 1338 C CA . SER A 1 163 ? 6.989 -4.927 10.072 1.00 94.25 163 SER A CA 1
ATOM 1339 C C . SER A 1 163 ? 7.875 -4.974 11.327 1.00 94.25 163 SER A C 1
ATOM 1341 O O . SER A 1 163 ? 7.724 -5.874 12.152 1.00 94.25 163 SER A O 1
ATOM 1343 N N . ASP A 1 164 ? 8.767 -4.005 11.520 1.00 92.25 164 ASP A N 1
ATOM 1344 C CA . ASP A 1 164 ? 9.634 -3.926 12.699 1.00 92.25 164 ASP A CA 1
ATOM 1345 C C . ASP A 1 164 ? 8.992 -3.258 13.924 1.00 92.25 164 ASP A C 1
ATOM 1347 O O . ASP A 1 164 ? 7.981 -2.545 13.876 1.00 92.25 164 ASP A O 1
ATOM 1351 N N . LYS A 1 165 ? 9.629 -3.512 15.070 1.00 92.88 165 LYS A N 1
ATOM 1352 C CA . LYS A 1 165 ? 9.210 -3.017 16.380 1.00 92.88 165 LYS A CA 1
ATOM 1353 C C . LYS A 1 165 ? 9.253 -1.495 16.445 1.00 92.88 165 LYS A C 1
ATOM 1355 O O . LYS A 1 165 ? 8.391 -0.892 17.082 1.00 92.88 165 LYS A O 1
ATOM 1360 N N . GLU A 1 166 ? 10.245 -0.881 15.815 1.00 93.81 166 GLU A N 1
ATOM 1361 C CA . GLU A 1 166 ? 10.434 0.563 15.765 1.00 93.81 166 GLU A CA 1
ATOM 1362 C C . GLU A 1 166 ? 9.254 1.225 15.055 1.00 93.81 166 GLU A C 1
ATOM 1364 O O . GLU A 1 166 ? 8.699 2.197 15.574 1.00 93.81 166 GLU A O 1
ATOM 1369 N N . SER A 1 167 ? 8.802 0.654 13.934 1.00 95.25 167 SER A N 1
ATOM 1370 C CA . SER A 1 167 ? 7.621 1.140 13.229 1.00 95.25 167 SER A CA 1
ATOM 1371 C C . SER A 1 167 ? 6.350 1.010 14.057 1.00 95.25 167 SER A C 1
ATOM 1373 O O . SER A 1 167 ? 5.593 1.979 14.206 1.00 95.25 167 SER A O 1
ATOM 1375 N N . ALA A 1 168 ? 6.147 -0.153 14.679 1.00 96.56 168 ALA A N 1
ATOM 1376 C CA . ALA A 1 168 ? 5.001 -0.370 15.550 1.00 96.56 168 ALA A CA 1
ATOM 1377 C C . ALA A 1 168 ? 4.986 0.615 16.730 1.00 96.56 168 ALA A C 1
ATOM 1379 O O . ALA A 1 168 ? 3.966 1.252 17.005 1.00 96.56 168 ALA A O 1
ATOM 1380 N N . ALA A 1 169 ? 6.129 0.801 17.393 1.00 96.31 169 ALA A N 1
ATOM 1381 C CA . ALA A 1 169 ? 6.281 1.751 18.487 1.00 96.31 169 ALA A CA 1
ATOM 1382 C C . ALA A 1 169 ? 6.039 3.194 18.025 1.00 96.31 169 ALA A C 1
ATOM 1384 O O . ALA A 1 169 ? 5.349 3.948 18.715 1.00 96.31 169 ALA A O 1
ATOM 1385 N N . HIS A 1 170 ? 6.547 3.583 16.853 1.00 96.06 170 HIS A N 1
ATOM 1386 C CA . HIS A 1 170 ? 6.342 4.919 16.302 1.00 96.06 170 HIS A CA 1
ATOM 1387 C C . HIS A 1 170 ? 4.855 5.225 16.085 1.00 96.06 170 HIS A C 1
ATOM 1389 O O . HIS A 1 170 ? 4.389 6.305 16.445 1.00 96.06 170 HIS A O 1
ATOM 1395 N N . ILE A 1 171 ? 4.093 4.282 15.527 1.00 96.56 171 ILE A N 1
ATOM 1396 C CA . ILE A 1 171 ? 2.662 4.468 15.249 1.00 96.56 171 ILE A CA 1
ATOM 1397 C C . ILE A 1 171 ? 1.845 4.457 16.547 1.00 96.56 171 ILE A C 1
ATOM 1399 O O . ILE A 1 171 ? 1.002 5.330 16.758 1.00 96.56 171 ILE A O 1
ATOM 1403 N N . LEU A 1 172 ? 2.112 3.504 17.444 1.00 96.62 172 LEU A N 1
ATOM 1404 C CA . LEU A 1 172 ? 1.322 3.298 18.662 1.00 96.62 172 LEU A CA 1
ATOM 1405 C C . LEU A 1 172 ? 1.634 4.303 19.782 1.00 96.62 172 LEU A C 1
ATOM 1407 O O . LEU A 1 172 ? 0.807 4.489 20.675 1.00 96.62 172 LEU A O 1
ATOM 1411 N N . SER A 1 173 ? 2.781 4.987 19.737 1.00 95.88 173 SER A N 1
ATOM 1412 C CA . SER A 1 173 ? 3.158 6.013 20.725 1.00 95.88 173 SER A CA 1
ATOM 1413 C 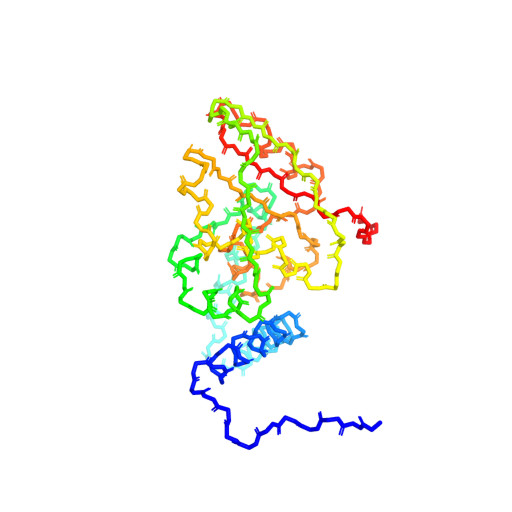C . SER A 1 173 ? 2.626 7.418 20.410 1.00 95.88 173 SER A C 1
ATOM 1415 O O . SER A 1 173 ? 2.809 8.342 21.209 1.00 95.88 173 SER A O 1
ATOM 1417 N N . ARG A 1 174 ? 1.941 7.616 19.272 1.00 93.75 174 ARG A N 1
ATOM 1418 C CA . ARG A 1 174 ? 1.410 8.933 18.887 1.00 93.75 174 ARG A CA 1
ATOM 1419 C C . ARG A 1 174 ? 0.333 9.403 19.862 1.00 93.75 174 ARG A C 1
ATOM 1421 O O . ARG A 1 174 ? -0.757 8.838 19.915 1.00 93.75 174 ARG A O 1
ATOM 1428 N N . LYS A 1 175 ? 0.616 10.501 20.570 1.00 93.19 175 LYS A N 1
ATOM 1429 C CA . LYS A 1 175 ? -0.285 11.112 21.567 1.00 93.19 175 LYS A CA 1
ATOM 1430 C C . LYS A 1 175 ? -1.625 11.587 21.002 1.00 93.19 175 LYS A C 1
ATOM 1432 O O . LYS A 1 175 ? -2.566 11.748 21.763 1.00 93.19 175 LYS A O 1
ATOM 1437 N N . THR A 1 176 ? -1.711 11.825 19.693 1.00 92.50 176 THR A N 1
ATOM 1438 C CA . THR A 1 176 ? -2.962 12.222 19.030 1.00 92.50 176 THR A CA 1
ATOM 1439 C C . THR A 1 176 ? -4.023 11.125 19.054 1.00 92.50 176 THR A C 1
ATOM 1441 O O . THR A 1 176 ? -5.185 11.431 18.818 1.00 92.50 176 THR A O 1
ATOM 1444 N N . GLY A 1 177 ? -3.629 9.868 19.293 1.00 94.50 177 GLY A N 1
ATOM 1445 C CA . GLY A 1 177 ? -4.525 8.726 19.168 1.00 94.50 177 GLY A CA 1
ATOM 1446 C C . GLY A 1 177 ? -4.916 8.439 17.719 1.00 94.50 177 GLY A C 1
ATOM 1447 O O . GLY A 1 177 ? -4.358 9.008 16.770 1.00 94.50 177 GLY A O 1
ATOM 1448 N N . GLY A 1 178 ? -5.875 7.529 17.569 1.00 96.88 178 GLY A N 1
ATOM 1449 C CA . GLY A 1 178 ? -6.589 7.279 16.328 1.00 96.88 178 GLY A CA 1
ATOM 1450 C C . GLY A 1 178 ? -5.843 6.380 15.357 1.00 96.88 178 GLY A C 1
ATOM 1451 O O . GLY A 1 178 ? -6.287 6.237 14.228 1.00 96.88 178 GLY A O 1
ATOM 1452 N N . ASN A 1 179 ? -4.723 5.765 15.736 1.00 97.81 179 ASN A N 1
ATOM 1453 C CA . ASN A 1 179 ? -4.007 4.842 14.856 1.00 97.81 179 ASN A CA 1
ATOM 1454 C C . ASN A 1 179 ? -4.416 3.403 15.171 1.00 97.81 179 ASN A C 1
ATOM 1456 O O . ASN A 1 179 ? -4.385 2.990 16.327 1.00 97.81 179 ASN A O 1
ATOM 1460 N N . LEU A 1 180 ? -4.765 2.630 14.146 1.00 97.94 180 LEU A N 1
ATOM 1461 C CA . LEU A 1 180 ? -4.965 1.187 14.250 1.00 97.94 180 LEU A CA 1
ATOM 1462 C C . LEU A 1 180 ? -3.873 0.495 13.445 1.00 97.94 180 LEU A C 1
ATOM 1464 O O . LEU A 1 180 ? -3.821 0.645 12.230 1.00 97.94 180 LEU A O 1
ATOM 1468 N N . LEU A 1 181 ? -3.007 -0.259 14.111 1.00 97.81 181 LEU A N 1
ATOM 1469 C CA . LEU A 1 181 ? -1.945 -1.029 13.477 1.00 97.81 181 LEU A CA 1
ATOM 1470 C C . LEU A 1 181 ? -2.367 -2.494 13.361 1.00 97.81 181 LEU A C 1
ATOM 1472 O O . LEU A 1 181 ? -2.559 -3.167 14.368 1.00 97.81 181 LEU A O 1
ATOM 1476 N N . GLY A 1 182 ? -2.528 -2.978 12.135 1.00 96.62 182 GLY A N 1
ATOM 1477 C CA . GLY A 1 182 ? -2.834 -4.367 11.822 1.00 96.62 182 GLY A CA 1
ATOM 1478 C C . GLY A 1 182 ? -1.569 -5.211 11.679 1.00 96.62 182 GLY A C 1
ATOM 1479 O O . GLY A 1 182 ? -0.697 -4.884 10.874 1.00 96.62 182 GLY A O 1
ATOM 1480 N N . ILE A 1 183 ? -1.509 -6.323 12.411 1.00 94.94 183 ILE A N 1
ATOM 1481 C CA . ILE A 1 183 ? -0.501 -7.379 12.289 1.00 94.94 183 ILE A CA 1
ATOM 1482 C C . ILE A 1 183 ? -1.170 -8.623 11.729 1.00 94.94 183 ILE A C 1
ATOM 1484 O O . ILE A 1 183 ? -2.127 -9.137 12.307 1.00 94.94 183 ILE A O 1
ATOM 1488 N N . ILE A 1 184 ? -0.635 -9.148 10.634 1.00 91.94 184 ILE A N 1
ATOM 1489 C CA . ILE A 1 184 ? -1.076 -10.424 10.082 1.00 91.94 184 ILE A CA 1
ATOM 1490 C C . ILE A 1 184 ? -0.340 -11.539 10.830 1.00 91.94 184 ILE A C 1
ATOM 1492 O O . ILE A 1 184 ? 0.880 -11.658 10.747 1.00 91.94 184 ILE A O 1
ATOM 1496 N N . THR A 1 185 ? -1.068 -12.351 11.595 1.00 86.12 185 THR A N 1
ATOM 1497 C CA . THR A 1 185 ? -0.458 -13.393 12.429 1.00 86.12 185 THR A CA 1
ATOM 1498 C C . THR A 1 185 ? -0.180 -14.658 11.618 1.00 86.12 185 THR A C 1
ATOM 1500 O O . THR A 1 185 ? -1.011 -15.101 10.824 1.00 86.12 185 THR A O 1
ATOM 1503 N N . GLY A 1 186 ? 0.997 -15.258 11.828 1.00 76.81 186 GLY A N 1
ATOM 1504 C CA . GLY A 1 186 ? 1.453 -16.457 11.109 1.00 76.81 186 GLY A CA 1
ATOM 1505 C C . GLY A 1 186 ? 2.341 -16.188 9.887 1.00 76.81 186 GLY A C 1
ATOM 1506 O O . GLY A 1 186 ? 2.538 -17.098 9.086 1.00 76.81 186 GLY A O 1
ATOM 1507 N N . GLY A 1 187 ? 2.842 -14.960 9.727 1.00 67.31 187 GLY A N 1
ATOM 1508 C CA . GLY A 1 187 ? 3.810 -14.602 8.687 1.00 67.31 187 GLY A CA 1
ATOM 1509 C C . GLY A 1 187 ? 5.208 -15.165 8.940 1.00 67.31 187 GLY A C 1
ATOM 1510 O O . GLY A 1 187 ? 5.465 -15.792 9.969 1.00 67.31 187 GLY A O 1
ATOM 1511 N N . ALA A 1 188 ? 6.113 -14.948 7.984 1.00 65.88 188 ALA A N 1
ATOM 1512 C CA . ALA A 1 188 ? 7.518 -15.310 8.141 1.00 65.88 188 ALA A CA 1
ATOM 1513 C C . ALA A 1 188 ? 8.158 -14.526 9.301 1.00 65.88 188 ALA A C 1
ATOM 1515 O O . ALA A 1 188 ? 7.756 -13.401 9.592 1.00 65.88 188 ALA A O 1
ATOM 1516 N N . GLN A 1 189 ? 9.148 -15.130 9.959 1.00 60.47 189 GLN A N 1
ATOM 1517 C CA . GLN A 1 189 ? 9.954 -14.430 10.953 1.00 60.47 189 GLN A CA 1
ATOM 1518 C C . GLN A 1 189 ? 10.831 -13.391 10.246 1.00 60.47 189 GLN A C 1
ATOM 1520 O O . GLN A 1 189 ? 11.522 -13.727 9.282 1.00 60.47 189 GLN A O 1
ATOM 1525 N N . GLU A 1 190 ? 10.790 -12.154 10.736 1.00 51.28 190 GLU A N 1
ATOM 1526 C CA . GLU A 1 190 ? 11.583 -11.017 10.256 1.00 51.28 190 GLU A CA 1
ATOM 1527 C C . GLU A 1 190 ? 12.498 -10.469 11.345 1.00 51.28 190 GLU A C 1
ATOM 1529 O O . GLU A 1 190 ? 12.079 -10.478 12.528 1.00 51.28 190 GLU A O 1
#

pLDDT: mean 92.97, std 8.39, range [45.59, 98.12]

InterPro domains:
  IPR007130 Diacylglycerol acyltransferase [PF03982] (41-190)

Mean predicted aligned error: 4.59 Å

Foldseek 3Di:
DDDDDDPDDDPLLVLLVVLVVVLVCLVPPVLVVLQCVLVVCCVDPNVVVSVVLVVVLVVCLCQLLQQFDAAQVLLADPSLLSPCVNVVAEDDDDDADDLQAEAEAEDPDQDPSSSNCLSQQLHCSRPNCVSHPNAHEAEEDDSVQCPRRPSVNVCSRSRYHHPDPSSVCNQRVDSSGRYYYYDYPPDDDD

Secondary structure (DSSP, 8-state):
---PPPS---HHHHHHHHHHHHHHHHHHTHHHHHHHHHHHHHTSTTHHHHHHHHHHHHHTTTGGGGT----HHHHT-HHHHHHHHHTT------S---TTS-EEEEE----SS-HHHIIIII-STT-HHHHSTT-EEEEEE-GGGGGSTTHHHHHHHTTEEE-SHHHHHHHHT-TT--EEEEEETT----

Sequence (190 aa):
MVKLAPLSVPWERRLQTLAVLQWVFSFLALAQICTVVFIGLLFTRFWSFSILYATWWYLDRDTPHQGGRRSEAIRCWRVWKYMKDYFPISLVKTAELDPSRNYLAGFHPHGILATGAFTNLCTESTGFSSLFPGIRPHLMMLNLWFRVPFFRDYIMSGGLVASDKESAAHILSRKTGGNLLGIITGGAQE

Organism: Sus scrofa (NCBI:txid9823)

Solvent-accessible surface area (backbone atoms only — not comparable to full-atom values): 10456 Å² total; per-residue (Å²): 133,87,81,73,82,70,92,85,65,55,71,67,60,50,50,14,49,49,29,42,50,49,52,53,44,51,72,75,42,41,46,59,50,33,43,52,50,51,58,51,33,56,78,42,98,53,24,66,59,44,51,54,49,50,52,50,48,64,79,48,63,61,39,41,36,68,58,35,56,61,33,70,72,66,21,58,39,69,56,47,41,31,36,32,66,66,69,70,59,77,71,82,85,89,72,91,72,64,37,70,41,54,44,81,42,83,39,77,78,36,68,95,77,32,56,69,57,46,44,47,50,28,24,46,57,52,38,39,58,76,77,38,58,71,46,44,50,32,37,51,39,66,58,71,53,65,73,31,56,71,38,26,58,57,47,12,21,31,17,31,22,32,63,48,70,66,19,52,49,54,52,58,65,46,84,75,27,12,34,33,42,35,41,58,49,87,60,82,93,128

Nearest PDB structures (foldseek):
  7sux-assembly1_A  TM=2.521E-01  e=7.437E+00  Sorghum bicolor

Radius of gyration: 18.27 Å; Cα contacts (8 Å, |Δi|>4): 278; chains: 1; bounding box: 43×45×44 Å